Protein AF-A0A6I1R0P6-F1 (afdb_monomer)

Radius of gyration: 32.83 Å; Cα contacts (8 Å, |Δi|>4): 420; chains: 1; bounding box: 87×49×94 Å

Secondary structure (DSSP, 8-state):
-EE--SSTTSPEEEEEE-TT-SSTT-EEEEEE-TTT--EEEEE-GGGS-HHHHHHHHHHHHHTSGGGHHHHHHHHHHHHHHHHHHHHHHHHHHHHHHHHHHHHHHHHHHHHHHHHT---------------HHHHHHHHHHHHHHHHHHHTT--S--SSGGGGGGS-SPP-EEEEEEEEE-SSSHHHHHHHHHHHHHHHTT-EEEEEEGGG--GGGGGGEEEEEEEEE-BTTTBPPGGGHHHHHHHHT------TT-EEEEEEE--TTSTTTTHHHHHHHHHHHHTT-EESS--EEE-SS-HHHHHHHHHHHHHHHHHHHHHTSPPP-

Foldseek 3Di:
DWDDDPDPFAWIKDWDDDPPQPDPLQTWIWTAGPPPRDTPDTGGSVNDDPVVVVVSCVVCQQCLVNVPPVRNVVNVVVVVVVVVVVVVVVVVVVVVVVVVVVVVVVVVVVVVVVVVPPDDDDDDDDDDDDDPVVVVVVVVVVVVVVVVVPPPDDDDDPPPVVPPQPDDQQPQQEAEEEEFDDPCPLVVLSVVLCVLCVVVVGHYGYDYLLPDALCVLVRYQEYEYRFEADDQRAGHPSNRVSLCCQLVNDDQQNQSHEYEYEFEAAPVHPNQSNSRVSNVVSNVVNNYHHQDYYFGAHPPRPVSSVVRSVRVNVSVVVVVVVPPDPDD

Structure (mmCIF, N/CA/C/O backbone):
data_AF-A0A6I1R0P6-F1
#
_entry.id   AF-A0A6I1R0P6-F1
#
loop_
_atom_site.group_PDB
_atom_site.id
_atom_site.type_symbol
_atom_site.label_atom_id
_atom_site.label_alt_id
_atom_site.label_comp_id
_atom_site.label_asym_id
_atom_site.label_entity_id
_atom_site.label_seq_id
_atom_site.pdbx_PDB_ins_code
_atom_site.Cartn_x
_atom_site.Cartn_y
_atom_site.Cartn_z
_atom_site.occupancy
_atom_site.B_iso_or_equiv
_atom_site.auth_seq_id
_atom_site.auth_comp_id
_atom_site.auth_asym_id
_atom_site.auth_atom_id
_atom_site.pdbx_PDB_model_num
ATOM 1 N N . MET A 1 1 ? 36.111 16.307 -41.704 1.00 65.00 1 MET A N 1
ATOM 2 C CA . MET A 1 1 ? 36.221 16.853 -40.325 1.00 65.00 1 MET A CA 1
ATOM 3 C C . MET A 1 1 ? 37.469 16.266 -39.682 1.00 65.00 1 MET A C 1
ATOM 5 O O . MET A 1 1 ? 37.618 15.048 -39.701 1.00 65.00 1 MET A O 1
ATOM 9 N N . MET A 1 2 ? 38.369 17.104 -39.172 1.00 65.50 2 MET A N 1
ATOM 10 C CA . MET A 1 2 ? 39.634 16.692 -38.550 1.00 65.50 2 MET A CA 1
ATOM 11 C C . MET A 1 2 ? 39.495 16.821 -37.032 1.00 65.50 2 MET A C 1
ATOM 13 O O . MET A 1 2 ? 39.113 17.885 -36.551 1.00 65.50 2 MET A O 1
ATOM 17 N N . ARG A 1 3 ? 39.749 15.746 -36.279 1.00 65.69 3 ARG A N 1
ATOM 18 C CA . ARG A 1 3 ? 39.731 15.785 -34.810 1.00 65.69 3 ARG A CA 1
ATOM 19 C C . ARG A 1 3 ? 41.157 15.641 -34.301 1.00 65.69 3 ARG A C 1
ATOM 21 O O . ARG A 1 3 ? 41.776 14.593 -34.490 1.00 65.69 3 ARG A O 1
ATOM 28 N N . LEU A 1 4 ? 41.652 16.699 -33.667 1.00 69.75 4 LEU A N 1
ATOM 29 C CA . LEU A 1 4 ? 42.953 16.691 -33.013 1.00 69.75 4 LEU A CA 1
ATOM 30 C C . LEU A 1 4 ? 42.873 15.869 -31.712 1.00 69.75 4 LEU A C 1
ATOM 32 O O . LEU A 1 4 ? 41.840 15.895 -31.031 1.00 69.75 4 LEU A O 1
ATOM 36 N N . PRO A 1 5 ? 43.908 15.081 -31.396 1.00 66.94 5 PRO A N 1
ATOM 37 C CA . PRO A 1 5 ? 43.954 14.285 -30.179 1.00 66.94 5 PRO A CA 1
ATOM 38 C C . PRO A 1 5 ? 44.120 15.175 -28.931 1.00 66.94 5 PRO A C 1
ATOM 40 O O . PRO A 1 5 ? 44.708 16.248 -29.017 1.00 66.94 5 PRO A O 1
ATOM 43 N N . PRO A 1 6 ? 43.627 14.731 -27.761 1.00 66.25 6 PRO A N 1
ATOM 44 C CA . PRO A 1 6 ? 43.747 15.467 -26.497 1.00 66.25 6 PRO A CA 1
ATOM 45 C C . PRO A 1 6 ? 45.135 15.366 -25.835 1.00 66.25 6 PRO A C 1
ATOM 47 O O . PRO A 1 6 ? 45.369 16.020 -24.826 1.00 66.25 6 PRO A O 1
ATOM 50 N N . ARG A 1 7 ? 46.039 14.535 -26.370 1.00 68.69 7 ARG A N 1
ATOM 51 C CA . ARG A 1 7 ? 47.442 14.406 -25.949 1.00 68.69 7 ARG A CA 1
ATOM 52 C C . ARG A 1 7 ? 48.349 14.716 -27.133 1.00 68.69 7 ARG A C 1
ATOM 54 O O . ARG A 1 7 ? 47.988 14.395 -28.268 1.00 68.69 7 ARG A O 1
ATOM 61 N N . ASP A 1 8 ? 49.506 15.316 -26.869 1.00 63.97 8 ASP A N 1
ATOM 62 C CA . ASP A 1 8 ? 50.397 15.828 -27.916 1.00 63.97 8 ASP A CA 1
ATOM 63 C C . ASP A 1 8 ? 50.995 14.752 -28.834 1.00 63.97 8 ASP A C 1
ATOM 65 O O . ASP A 1 8 ? 51.326 15.049 -29.984 1.00 63.97 8 ASP A O 1
ATOM 69 N N . ASP A 1 9 ? 51.048 13.507 -28.363 1.00 65.88 9 ASP A N 1
ATOM 70 C CA . ASP A 1 9 ? 51.581 12.316 -29.030 1.00 65.88 9 ASP A CA 1
ATOM 71 C C . ASP A 1 9 ? 50.517 11.461 -29.749 1.00 65.88 9 ASP A C 1
ATOM 73 O O . ASP A 1 9 ? 50.834 10.445 -30.369 1.00 65.88 9 ASP A O 1
ATOM 77 N N . GLY A 1 10 ? 49.239 11.843 -29.679 1.00 71.75 10 GLY A N 1
ATOM 78 C CA . GLY A 1 10 ? 48.153 11.041 -30.234 1.00 71.75 10 GLY A CA 1
ATOM 79 C C . GLY A 1 10 ? 48.106 11.037 -31.773 1.00 71.75 10 GLY A C 1
ATOM 80 O O . GLY A 1 10 ? 48.501 12.005 -32.426 1.00 71.75 10 GLY A O 1
ATOM 81 N N . PRO A 1 11 ? 47.547 9.983 -32.395 1.00 77.12 11 PRO A N 1
ATOM 82 C CA . PRO A 1 11 ? 47.336 9.960 -33.836 1.00 77.12 11 PRO A CA 1
ATOM 83 C C . PRO A 1 11 ? 46.191 10.896 -34.246 1.00 77.12 11 PRO A C 1
ATOM 85 O O . PRO A 1 11 ? 45.149 10.978 -33.583 1.00 77.12 11 PRO A O 1
ATOM 88 N N . VAL A 1 12 ? 46.354 11.568 -35.383 1.00 81.06 12 VAL A N 1
ATOM 89 C CA . VAL A 1 12 ? 45.345 12.463 -35.955 1.00 81.06 12 VAL A CA 1
ATOM 90 C C . VAL A 1 12 ? 44.308 11.635 -36.701 1.00 81.06 12 VAL A C 1
ATOM 92 O O . VAL A 1 12 ? 44.645 10.831 -37.568 1.00 81.06 12 VAL A O 1
ATOM 95 N N . ARG A 1 13 ? 43.024 11.840 -36.386 1.00 80.88 13 ARG A N 1
ATOM 96 C CA . ARG A 1 13 ? 41.921 11.171 -37.088 1.00 80.88 13 ARG A CA 1
ATOM 97 C C . ARG A 1 13 ? 41.217 12.152 -38.007 1.00 80.88 13 ARG A C 1
ATOM 99 O O . ARG A 1 13 ? 40.667 13.163 -37.562 1.00 80.88 13 ARG A O 1
ATOM 106 N N . VAL A 1 14 ? 41.185 11.808 -39.284 1.00 82.75 14 VAL A N 1
ATOM 107 C CA . VAL A 1 14 ? 40.481 1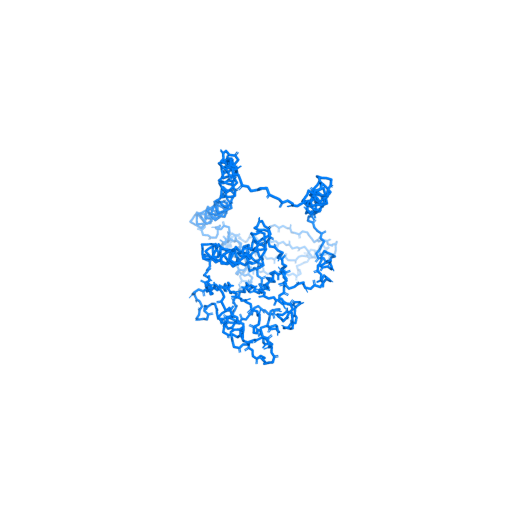2.550 -40.321 1.00 82.75 14 VAL A CA 1
ATOM 108 C C . VAL A 1 14 ? 39.295 11.715 -40.782 1.00 82.75 14 VAL A C 1
ATOM 110 O O . VAL A 1 14 ? 39.440 10.566 -41.195 1.00 82.75 14 VAL A O 1
ATOM 113 N N . LEU A 1 15 ? 38.103 12.298 -40.684 1.00 80.31 15 LEU A N 1
ATOM 114 C CA . LEU A 1 15 ? 36.895 11.742 -41.278 1.00 80.31 15 LEU A CA 1
ATOM 115 C C . LEU A 1 15 ? 36.725 12.354 -42.662 1.00 80.31 15 LEU A C 1
ATOM 117 O O . LEU A 1 15 ? 36.515 13.570 -42.779 1.00 80.31 15 LEU A O 1
ATOM 121 N N . ILE A 1 16 ? 36.817 11.498 -43.673 1.00 82.75 16 ILE A N 1
ATOM 122 C CA . ILE A 1 16 ? 36.731 11.849 -45.086 1.00 82.75 16 ILE A CA 1
ATOM 123 C C . ILE A 1 16 ? 35.386 11.353 -45.609 1.00 82.75 16 ILE A C 1
ATOM 125 O O . ILE A 1 16 ? 34.976 10.226 -45.335 1.00 82.75 16 ILE A O 1
ATOM 129 N N . GLN A 1 17 ? 34.685 12.215 -46.335 1.00 78.75 17 GLN A N 1
ATOM 130 C CA . GLN A 1 17 ? 33.503 11.831 -47.091 1.00 78.75 17 GLN A CA 1
ATOM 131 C C . GLN A 1 17 ? 33.934 11.680 -48.544 1.00 78.75 17 GLN A C 1
ATOM 133 O O . GLN A 1 17 ? 34.402 12.639 -49.153 1.00 78.75 17 GLN A O 1
ATOM 138 N N . GLU A 1 18 ? 33.855 10.459 -49.056 1.00 79.00 18 GLU A N 1
ATOM 139 C CA . GLU A 1 18 ? 34.277 10.163 -50.422 1.00 79.00 18 GLU A CA 1
ATOM 140 C C . GLU A 1 18 ? 33.255 10.719 -51.430 1.00 79.00 18 GLU A C 1
ATOM 142 O O . GLU A 1 18 ? 32.057 10.723 -51.134 1.00 79.00 18 GLU A O 1
ATOM 147 N N . PRO A 1 19 ? 33.684 11.156 -52.629 1.00 74.25 19 PRO A N 1
ATOM 148 C CA . PRO A 1 19 ? 32.775 11.684 -53.651 1.00 74.25 19 PRO A CA 1
ATOM 149 C C . PRO A 1 19 ? 31.679 10.697 -54.083 1.00 74.25 19 PRO A C 1
ATOM 151 O O . PRO A 1 19 ? 30.602 11.123 -54.480 1.00 74.25 19 PRO A O 1
ATOM 154 N N . GLN A 1 20 ? 31.940 9.388 -53.980 1.00 76.69 20 GLN A N 1
ATOM 155 C CA . GLN A 1 20 ? 30.984 8.316 -54.292 1.00 76.69 20 GLN A CA 1
ATOM 156 C C . GLN A 1 20 ? 30.341 7.694 -53.040 1.00 76.69 20 GLN A C 1
ATOM 158 O O . GLN A 1 20 ? 29.852 6.565 -53.077 1.00 76.69 20 GLN A O 1
ATOM 163 N N . ALA A 1 21 ? 30.361 8.392 -51.901 1.00 73.94 21 ALA A N 1
ATOM 164 C CA . ALA A 1 21 ? 29.759 7.881 -50.678 1.00 73.94 21 ALA A CA 1
ATOM 165 C C . ALA A 1 21 ? 28.238 7.663 -50.865 1.00 73.94 21 ALA A C 1
ATOM 167 O O . ALA A 1 21 ? 27.540 8.587 -51.283 1.00 73.94 21 ALA A O 1
ATOM 168 N N . PRO A 1 22 ? 27.693 6.483 -50.507 1.00 69.88 22 PRO A N 1
ATOM 169 C CA . PRO A 1 22 ? 26.292 6.139 -50.770 1.00 69.88 22 PRO A CA 1
ATOM 170 C C . PRO A 1 22 ? 25.286 7.002 -49.991 1.00 69.88 22 PRO A C 1
ATOM 172 O O . PRO A 1 22 ? 24.119 7.072 -50.361 1.00 69.88 22 PRO A O 1
ATOM 175 N N . HIS A 1 23 ? 25.711 7.644 -48.898 1.00 77.25 23 HIS A N 1
ATOM 176 C CA . HIS A 1 23 ? 24.890 8.578 -48.128 1.00 77.25 23 HIS A CA 1
ATOM 177 C C . HIS A 1 23 ? 25.761 9.556 -47.326 1.00 77.25 23 HIS A C 1
ATOM 179 O O . HIS A 1 23 ? 26.934 9.301 -47.058 1.00 77.25 23 HIS A O 1
ATOM 185 N N . ILE A 1 24 ? 25.162 10.654 -46.853 1.00 73.50 24 ILE A N 1
ATOM 186 C CA . ILE A 1 24 ? 25.838 11.748 -46.120 1.00 73.50 24 ILE A CA 1
ATOM 187 C C . ILE A 1 24 ? 26.522 11.325 -44.804 1.00 73.50 24 ILE A C 1
ATOM 189 O O . ILE A 1 24 ? 27.355 12.049 -44.254 1.00 73.50 24 ILE A O 1
ATOM 193 N N . PHE A 1 25 ? 26.177 10.144 -44.289 1.00 74.50 25 PHE A N 1
ATOM 194 C CA . PHE A 1 25 ? 26.759 9.577 -43.069 1.00 74.50 25 PHE A CA 1
ATOM 195 C C . PHE A 1 25 ? 27.879 8.559 -43.345 1.00 74.50 25 PHE A C 1
ATOM 197 O O . PHE A 1 25 ? 28.576 8.160 -42.411 1.00 74.50 25 PHE A O 1
ATOM 204 N N . ALA A 1 26 ? 28.086 8.150 -44.600 1.00 77.19 26 ALA A N 1
ATOM 205 C CA . ALA A 1 26 ? 29.134 7.214 -44.992 1.00 77.19 26 ALA A CA 1
ATOM 206 C C . ALA A 1 26 ? 30.491 7.930 -45.032 1.00 77.19 26 ALA A C 1
ATOM 208 O O . ALA A 1 26 ? 30.919 8.458 -46.056 1.00 77.19 26 ALA A O 1
ATOM 209 N N . ARG A 1 27 ? 31.152 7.988 -43.872 1.00 81.75 27 ARG A N 1
ATOM 210 C CA . ARG A 1 27 ? 32.467 8.615 -43.705 1.00 81.75 27 ARG A CA 1
ATOM 211 C C . ARG A 1 27 ? 33.537 7.553 -43.482 1.00 81.75 27 ARG A C 1
ATOM 213 O O . ARG A 1 27 ? 33.402 6.719 -42.584 1.00 81.75 27 ARG A O 1
ATOM 220 N N . SER A 1 28 ? 34.602 7.632 -44.267 1.00 84.31 28 SER A N 1
ATOM 221 C CA . SER A 1 28 ? 35.812 6.824 -44.129 1.00 84.31 28 SER A CA 1
ATOM 222 C C . SER A 1 28 ? 36.742 7.458 -43.096 1.00 84.31 28 SER A C 1
ATOM 224 O O . SER A 1 28 ? 36.759 8.681 -42.916 1.00 84.31 28 SER A O 1
ATOM 226 N N . GLN A 1 29 ? 37.493 6.628 -42.373 1.00 83.81 29 GLN A N 1
ATOM 227 C CA . GLN A 1 29 ? 38.405 7.093 -41.332 1.00 83.81 29 GLN A CA 1
ATOM 228 C C . GLN A 1 29 ? 39.853 6.883 -41.765 1.00 83.81 29 GLN A C 1
ATOM 230 O O . GLN A 1 29 ? 40.293 5.756 -41.985 1.00 83.81 29 GLN A O 1
ATOM 235 N N . LEU A 1 30 ? 40.599 7.983 -41.802 1.00 84.56 30 LEU A N 1
ATOM 236 C CA . LEU A 1 30 ? 42.040 7.999 -41.994 1.00 84.56 30 LEU A CA 1
ATOM 237 C C . LEU A 1 30 ? 42.712 8.365 -40.670 1.00 84.56 30 LEU A C 1
ATOM 239 O O . LEU A 1 30 ? 42.351 9.356 -40.033 1.00 84.56 30 LEU A O 1
ATOM 243 N N . VAL A 1 31 ? 43.665 7.549 -40.235 1.00 83.38 31 VAL A N 1
ATOM 244 C CA . VAL A 1 31 ? 44.456 7.775 -39.025 1.00 83.38 31 VAL A CA 1
ATOM 245 C C . VAL A 1 31 ? 45.900 8.006 -39.440 1.00 83.38 31 VAL A C 1
ATOM 247 O O . VAL A 1 31 ? 46.517 7.124 -40.033 1.00 83.38 31 VAL A O 1
ATOM 250 N N . LEU A 1 32 ? 46.413 9.190 -39.125 1.00 85.19 32 LEU A N 1
ATOM 251 C CA . LEU A 1 32 ? 47.743 9.652 -39.505 1.00 85.19 32 LEU A CA 1
ATOM 252 C C . LEU A 1 32 ? 48.611 9.863 -38.266 1.00 85.19 32 LEU A C 1
ATOM 254 O O . LEU A 1 32 ? 48.125 10.313 -37.223 1.00 85.19 32 LEU A O 1
ATOM 258 N N . SER A 1 33 ? 49.902 9.582 -38.398 1.00 78.50 33 SER A N 1
ATOM 259 C CA . SER A 1 33 ? 50.911 10.032 -37.441 1.00 78.50 33 SER A CA 1
ATOM 260 C C . SER A 1 33 ? 51.079 11.546 -37.550 1.00 78.50 33 SER A C 1
ATOM 262 O O . SER A 1 33 ? 51.207 12.082 -38.650 1.00 78.50 33 SER A O 1
ATOM 264 N N . ARG A 1 34 ? 51.083 12.254 -36.415 1.00 73.00 34 ARG A N 1
ATOM 265 C CA . ARG A 1 34 ? 51.223 13.721 -36.385 1.00 73.00 34 ARG A CA 1
ATOM 266 C C . ARG A 1 34 ? 52.611 14.184 -36.840 1.00 73.00 34 ARG A C 1
ATOM 268 O O . ARG A 1 34 ? 52.714 15.248 -37.438 1.00 73.00 34 ARG A O 1
ATOM 275 N N . PHE A 1 35 ? 53.652 13.402 -36.551 1.00 76.75 35 PHE A N 1
ATOM 276 C CA . PHE A 1 35 ? 55.047 13.802 -36.766 1.00 76.75 35 PHE A CA 1
ATOM 277 C C . PHE A 1 35 ? 55.603 13.354 -38.117 1.00 76.75 35 PHE A C 1
ATOM 279 O O . PHE A 1 35 ? 56.344 14.100 -38.745 1.00 76.75 35 PHE A O 1
ATOM 286 N N . THR A 1 36 ? 55.234 12.156 -38.575 1.00 77.88 36 THR A N 1
ATOM 287 C CA . THR A 1 36 ? 55.770 11.569 -39.817 1.00 77.88 36 THR A CA 1
ATOM 288 C C . THR A 1 36 ? 54.811 11.676 -41.000 1.00 77.88 36 THR A C 1
ATOM 290 O O . THR A 1 36 ? 55.193 11.356 -42.118 1.00 77.88 36 THR A O 1
ATOM 293 N N . ALA A 1 37 ? 53.563 12.106 -40.769 1.00 76.69 37 ALA A N 1
ATOM 294 C CA . ALA A 1 37 ? 52.473 12.091 -41.752 1.00 76.69 37 ALA A CA 1
ATOM 295 C C . ALA A 1 37 ? 52.172 10.702 -42.356 1.00 76.69 37 ALA A C 1
ATOM 297 O O . ALA A 1 37 ? 51.410 10.588 -43.316 1.00 76.69 37 ALA A O 1
ATOM 298 N N . GLU A 1 38 ? 52.715 9.634 -41.772 1.00 83.44 38 GLU A N 1
ATOM 299 C CA . GLU A 1 38 ? 52.474 8.271 -42.226 1.00 83.44 38 GLU A CA 1
ATOM 300 C C . GLU A 1 38 ? 51.054 7.809 -41.898 1.00 83.44 38 GLU A C 1
ATOM 302 O O . GLU A 1 38 ? 50.461 8.166 -40.870 1.00 83.44 38 GLU A O 1
ATOM 307 N N . ILE A 1 39 ? 50.515 6.970 -42.781 1.00 83.25 39 ILE A N 1
ATOM 308 C CA . ILE A 1 39 ? 49.189 6.381 -42.634 1.00 83.25 39 ILE A CA 1
ATOM 309 C C . ILE A 1 39 ? 49.282 5.212 -41.657 1.00 83.25 39 ILE A C 1
ATOM 311 O O . ILE A 1 39 ? 49.736 4.128 -42.003 1.00 83.25 39 ILE A O 1
ATOM 315 N N . ILE A 1 40 ? 48.803 5.428 -40.433 1.00 82.25 40 ILE A N 1
ATOM 316 C CA . ILE A 1 40 ? 48.743 4.395 -39.391 1.00 82.25 40 ILE A CA 1
ATOM 317 C C . ILE A 1 40 ? 47.589 3.430 -39.674 1.00 82.25 40 ILE A C 1
ATOM 319 O O . ILE A 1 40 ? 47.698 2.226 -39.449 1.00 82.25 40 ILE A O 1
ATOM 323 N N . LYS A 1 41 ? 46.440 3.953 -40.122 1.00 81.81 41 LYS A N 1
ATOM 324 C CA . LYS A 1 41 ? 45.248 3.136 -40.375 1.00 81.81 41 LYS A CA 1
ATOM 325 C C . LYS A 1 41 ? 44.331 3.779 -41.407 1.00 81.81 41 LYS A C 1
ATOM 327 O O . LYS A 1 41 ? 43.938 4.935 -41.248 1.00 81.81 41 LYS A O 1
ATOM 332 N N . TRP A 1 42 ? 43.928 3.003 -42.407 1.00 83.19 42 TRP A N 1
ATOM 333 C CA . TRP A 1 42 ? 42.889 3.368 -43.365 1.00 83.19 42 TRP A CA 1
ATOM 334 C C . TRP A 1 42 ? 41.701 2.417 -43.219 1.00 83.19 42 TRP A C 1
ATOM 336 O O . TRP A 1 42 ? 41.842 1.208 -43.379 1.00 83.19 42 TRP A O 1
ATOM 346 N N . GLU A 1 43 ? 40.533 2.962 -42.887 1.00 81.56 43 GLU A N 1
ATOM 347 C CA . GLU A 1 43 ? 39.287 2.203 -42.777 1.00 81.56 43 GLU A CA 1
ATOM 348 C C . GLU A 1 43 ? 38.229 2.834 -43.690 1.00 81.56 43 GLU A C 1
ATOM 350 O O . GLU A 1 43 ? 37.548 3.787 -43.281 1.00 81.56 43 GLU A O 1
ATOM 355 N N . PRO A 1 44 ? 38.079 2.324 -44.926 1.00 82.88 44 PRO A N 1
ATOM 356 C CA . PRO A 1 44 ? 37.033 2.786 -45.819 1.00 82.88 44 PRO A CA 1
ATOM 357 C C . PRO A 1 44 ? 35.667 2.365 -45.276 1.00 82.88 44 PRO A C 1
ATOM 359 O O . PRO A 1 44 ? 35.511 1.283 -44.702 1.00 82.88 44 PRO A O 1
ATOM 362 N N . TYR A 1 45 ? 34.649 3.202 -45.485 1.00 78.69 45 TYR A N 1
ATOM 363 C CA . TYR A 1 45 ? 33.291 2.925 -45.009 1.00 78.69 45 TYR A CA 1
ATOM 364 C C . TYR A 1 45 ? 32.762 1.560 -45.486 1.00 78.69 45 TYR A C 1
ATOM 366 O O . TYR A 1 45 ? 32.100 0.846 -44.729 1.00 78.69 45 TYR A O 1
ATOM 374 N N . ALA A 1 46 ? 33.101 1.156 -46.714 1.00 78.81 46 ALA A N 1
ATOM 375 C CA . ALA A 1 46 ? 32.729 -0.143 -47.271 1.00 78.81 46 ALA A CA 1
ATOM 376 C C . ALA A 1 46 ? 33.219 -1.318 -46.403 1.00 78.81 46 ALA A C 1
ATOM 378 O O . ALA A 1 46 ? 32.445 -2.243 -46.145 1.00 78.81 46 ALA A O 1
ATOM 379 N N . ALA A 1 47 ? 34.440 -1.222 -45.864 1.00 80.50 47 ALA A N 1
ATOM 380 C CA . ALA A 1 47 ? 35.066 -2.228 -45.006 1.00 80.50 47 ALA A CA 1
ATOM 381 C C . ALA A 1 47 ? 34.671 -2.113 -43.519 1.00 80.50 47 ALA A C 1
ATOM 383 O O . ALA A 1 47 ? 35.105 -2.919 -42.697 1.00 80.50 47 ALA A O 1
ATOM 384 N N . ALA A 1 48 ? 33.849 -1.126 -43.139 1.00 77.38 48 ALA A N 1
ATOM 385 C CA . ALA A 1 48 ? 33.391 -0.986 -41.762 1.00 77.38 48 ALA A CA 1
ATOM 386 C C . ALA A 1 48 ? 32.449 -2.134 -41.354 1.00 77.38 48 ALA A C 1
ATOM 388 O O . ALA A 1 48 ? 31.597 -2.575 -42.133 1.00 77.38 48 ALA A O 1
ATOM 389 N N . SER A 1 49 ? 32.558 -2.570 -40.095 1.00 81.31 49 SER A N 1
ATOM 390 C CA . SER A 1 49 ? 31.700 -3.617 -39.532 1.00 81.31 49 SER A CA 1
ATOM 391 C C . SER A 1 49 ? 30.224 -3.206 -39.490 1.00 81.31 49 SER A C 1
ATOM 393 O O . SER A 1 49 ? 29.886 -2.026 -39.350 1.00 81.31 49 SER A O 1
ATOM 395 N N . LEU A 1 50 ? 29.331 -4.197 -39.556 1.00 79.25 50 LEU A N 1
ATOM 396 C CA . LEU A 1 50 ? 27.879 -3.989 -39.570 1.00 79.25 50 LEU A CA 1
ATOM 397 C C . LEU A 1 50 ? 27.389 -3.205 -38.337 1.00 79.25 50 LEU A C 1
ATOM 399 O O . LEU A 1 50 ? 26.629 -2.249 -38.473 1.00 79.25 50 LEU A O 1
ATOM 403 N N . GLY A 1 51 ? 27.921 -3.505 -37.147 1.00 80.56 51 GLY A N 1
ATOM 404 C CA . GLY A 1 51 ? 27.604 -2.761 -35.921 1.00 80.56 51 GLY A CA 1
ATOM 405 C C . GLY A 1 51 ? 28.080 -1.300 -35.932 1.00 80.56 51 GLY A C 1
ATOM 406 O O . GLY A 1 51 ? 27.437 -0.422 -35.355 1.00 80.56 51 GLY A O 1
ATOM 407 N N . ARG A 1 52 ? 29.189 -0.986 -36.614 1.00 76.88 52 ARG A N 1
ATOM 408 C CA . ARG A 1 52 ? 29.639 0.405 -36.792 1.00 76.88 52 ARG A CA 1
ATOM 409 C C . ARG A 1 52 ? 28.758 1.150 -37.791 1.00 76.88 52 ARG A C 1
ATOM 411 O O . ARG A 1 52 ? 28.414 2.298 -37.523 1.00 76.88 52 ARG A O 1
ATOM 418 N N . LYS A 1 53 ? 28.358 0.496 -38.886 1.00 80.00 53 LYS A N 1
ATOM 419 C CA . LYS A 1 53 ? 27.404 1.048 -39.857 1.00 80.00 53 LYS A CA 1
ATOM 420 C C . LYS A 1 53 ? 26.067 1.359 -39.179 1.00 80.00 53 LYS A C 1
ATOM 422 O O . LYS A 1 53 ? 25.618 2.494 -39.271 1.00 80.00 53 LYS A O 1
ATOM 427 N N . LEU A 1 54 ? 25.505 0.433 -38.397 1.00 81.31 54 LEU A N 1
ATOM 428 C CA . LEU A 1 54 ? 24.268 0.665 -37.637 1.00 81.31 54 LEU A CA 1
ATOM 429 C C . LEU A 1 54 ? 24.368 1.875 -36.700 1.00 81.31 54 LEU A C 1
ATOM 431 O O . LEU A 1 54 ? 23.517 2.756 -36.752 1.00 81.31 54 LEU A O 1
ATOM 435 N N . ARG A 1 55 ? 25.439 1.988 -35.903 1.00 81.25 55 ARG A N 1
ATOM 436 C CA . ARG A 1 55 ? 25.631 3.139 -34.996 1.00 81.25 55 ARG A CA 1
ATOM 437 C C . ARG A 1 55 ? 25.699 4.488 -35.715 1.00 81.25 55 ARG A C 1
ATOM 439 O O . ARG A 1 55 ? 25.238 5.485 -35.171 1.00 81.25 55 ARG A O 1
ATOM 446 N N . ILE A 1 56 ? 26.250 4.528 -36.928 1.00 79.31 56 ILE A N 1
ATOM 447 C CA . ILE A 1 56 ? 26.268 5.742 -37.760 1.00 79.31 56 ILE A CA 1
ATOM 448 C C . ILE A 1 56 ? 24.837 6.151 -38.152 1.00 79.31 56 ILE A C 1
ATOM 450 O O . ILE A 1 56 ? 24.522 7.342 -38.162 1.00 79.31 56 ILE A O 1
ATOM 454 N N . TRP A 1 57 ? 23.966 5.174 -38.414 1.00 80.69 57 TRP A N 1
ATOM 455 C CA . TRP A 1 57 ? 22.560 5.397 -38.756 1.00 80.69 57 TRP A CA 1
ATOM 456 C C . TRP A 1 57 ? 21.675 5.749 -37.553 1.00 80.69 57 TRP A C 1
ATOM 458 O O . TRP A 1 57 ? 20.724 6.504 -37.729 1.00 80.69 57 TRP A O 1
ATOM 468 N N . VAL A 1 58 ? 22.006 5.299 -36.335 1.00 82.56 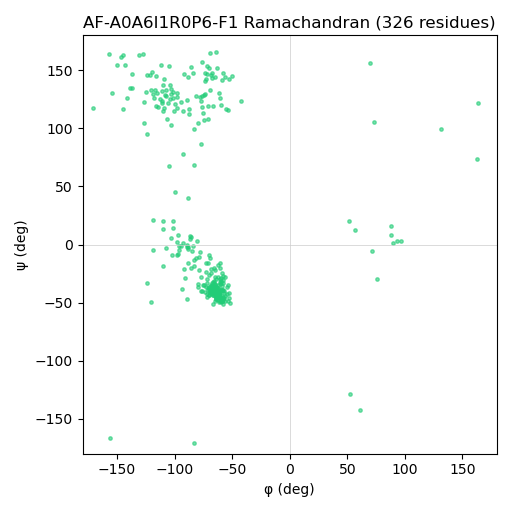58 VAL A N 1
ATOM 469 C CA . VAL A 1 58 ? 21.232 5.599 -35.108 1.00 82.56 58 VAL A CA 1
ATOM 470 C C . VAL A 1 58 ? 21.001 7.099 -34.930 1.00 82.56 58 VAL A C 1
ATOM 472 O O . VAL A 1 58 ? 19.873 7.518 -34.687 1.00 82.56 58 VAL A O 1
ATOM 475 N N . ARG A 1 59 ? 22.044 7.926 -35.105 1.00 79.25 59 ARG A N 1
ATOM 476 C CA . AR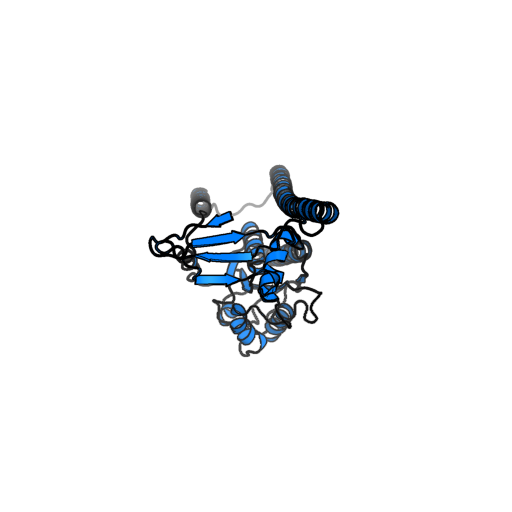G A 1 59 ? 21.902 9.385 -34.974 1.00 79.25 59 ARG A CA 1
ATOM 477 C C . ARG A 1 59 ? 20.936 9.942 -36.018 1.00 79.25 59 ARG A C 1
ATOM 479 O O . ARG A 1 59 ? 20.060 10.717 -35.663 1.00 79.25 59 ARG A O 1
ATOM 486 N N . GLY A 1 60 ? 21.096 9.541 -37.280 1.00 77.88 60 GLY A N 1
ATOM 487 C CA . GLY A 1 60 ? 20.252 10.020 -38.376 1.00 77.88 60 GLY A CA 1
ATOM 488 C C . GLY A 1 60 ? 18.793 9.581 -38.241 1.00 77.88 60 GLY A C 1
ATOM 489 O O . GLY A 1 60 ? 17.900 10.328 -38.621 1.00 77.88 60 GLY A O 1
ATOM 490 N N . LEU A 1 61 ? 18.538 8.397 -37.681 1.00 79.81 61 LEU A N 1
ATOM 491 C CA . LEU A 1 61 ? 17.183 7.928 -37.385 1.00 79.81 61 LEU A CA 1
ATOM 492 C C . LEU A 1 61 ? 16.568 8.689 -36.206 1.00 79.81 61 LEU A C 1
ATOM 494 O O . LEU A 1 61 ? 15.422 9.113 -36.297 1.00 79.81 61 LEU A O 1
ATOM 498 N N . HIS A 1 62 ? 17.336 8.936 -35.142 1.00 79.12 62 HIS A N 1
ATOM 499 C CA . HIS A 1 62 ? 16.871 9.692 -33.977 1.00 79.12 62 HIS A CA 1
ATOM 500 C C . HIS A 1 62 ? 16.536 11.155 -34.313 1.00 79.12 62 HIS A C 1
ATOM 502 O O . HIS A 1 62 ? 15.593 11.718 -33.768 1.00 79.12 62 HIS A O 1
ATOM 508 N N . THR A 1 63 ? 17.300 11.794 -35.201 1.00 74.31 63 THR A N 1
ATOM 509 C CA . THR A 1 63 ? 17.037 13.176 -35.641 1.00 74.31 63 THR A CA 1
ATOM 510 C C . THR A 1 63 ? 16.084 13.260 -36.837 1.00 74.3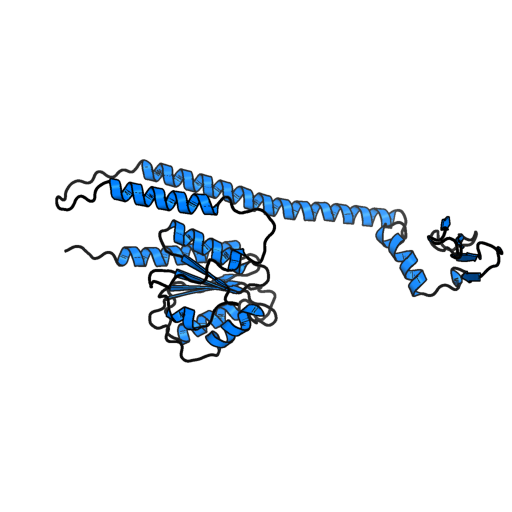1 63 THR A C 1
ATOM 512 O O . THR A 1 63 ? 15.790 14.357 -37.305 1.00 74.31 63 THR A O 1
ATOM 515 N N . GLY A 1 64 ? 15.629 12.124 -37.374 1.00 78.31 64 GLY A N 1
ATOM 516 C CA . GLY A 1 64 ? 14.794 12.057 -38.577 1.00 78.31 64 GLY A CA 1
ATOM 517 C C . GLY A 1 64 ? 15.519 12.384 -39.893 1.00 78.31 64 GLY A C 1
ATOM 518 O O . GLY A 1 64 ? 14.939 12.195 -40.959 1.00 78.31 64 GLY A O 1
ATOM 519 N N . GLU A 1 65 ? 16.788 12.812 -39.858 1.00 80.19 65 GLU A N 1
ATOM 520 C CA . GLU A 1 65 ? 17.599 13.155 -41.042 1.00 80.19 65 GLU A CA 1
ATOM 521 C C . GLU A 1 65 ? 17.782 11.973 -42.008 1.00 80.19 65 GLU A C 1
ATOM 523 O O . GLU A 1 65 ? 17.921 12.171 -43.213 1.00 80.19 65 GLU A O 1
ATOM 528 N N . ALA A 1 66 ? 17.781 10.739 -41.495 1.00 77.69 66 ALA A N 1
ATOM 529 C CA . ALA A 1 66 ? 18.000 9.525 -42.284 1.00 77.69 66 ALA A CA 1
ATOM 530 C C . ALA A 1 66 ? 16.900 9.249 -43.321 1.00 77.69 66 ALA A C 1
ATOM 532 O O . ALA A 1 66 ? 17.183 8.634 -44.345 1.00 77.69 66 ALA A O 1
ATOM 533 N N . LEU A 1 67 ? 15.670 9.702 -43.065 1.00 78.12 67 LEU A N 1
ATOM 534 C CA . LEU A 1 67 ? 14.511 9.512 -43.948 1.00 78.12 67 LEU A CA 1
ATOM 535 C C . LEU A 1 67 ? 14.077 10.833 -44.610 1.00 78.12 67 LEU A C 1
ATOM 537 O O . LEU A 1 67 ? 12.978 10.931 -45.158 1.00 78.12 67 LEU A O 1
ATOM 541 N N . GLY A 1 68 ? 14.927 11.865 -44.540 1.00 81.44 68 GLY A N 1
ATOM 542 C CA . GLY A 1 68 ? 14.658 13.187 -45.098 1.00 81.44 68 GLY A CA 1
ATOM 543 C C . GLY A 1 68 ? 13.432 13.857 -44.476 1.00 81.44 68 GLY A C 1
ATOM 544 O O . GLY A 1 68 ? 13.166 13.729 -43.280 1.00 81.44 68 GLY A O 1
ATOM 545 N N . PHE A 1 69 ? 12.665 14.571 -45.301 1.00 84.25 69 PHE A N 1
ATOM 546 C CA . PHE A 1 69 ? 11.515 15.360 -44.852 1.00 84.25 69 PHE A CA 1
ATOM 547 C C . PHE A 1 69 ? 10.455 14.520 -44.117 1.00 84.25 69 PHE A C 1
ATOM 549 O O . PHE A 1 69 ? 9.921 14.949 -43.093 1.00 84.25 69 PHE A O 1
ATOM 556 N N . ALA A 1 70 ? 10.196 13.291 -44.577 1.00 83.88 70 ALA A N 1
ATOM 557 C CA . ALA A 1 70 ? 9.234 12.399 -43.932 1.00 83.88 70 ALA A CA 1
ATOM 558 C C . ALA A 1 70 ? 9.681 12.008 -42.510 1.00 83.88 70 ALA A C 1
ATOM 560 O O . ALA A 1 70 ? 8.891 12.084 -41.571 1.00 83.88 70 ALA A O 1
ATOM 561 N N . GLY A 1 71 ? 10.963 11.667 -42.328 1.00 82.56 71 GLY A N 1
ATOM 562 C CA . GLY A 1 71 ? 11.524 11.340 -41.012 1.00 82.56 71 GLY A CA 1
ATOM 563 C C . GLY A 1 71 ? 11.527 12.519 -40.048 1.00 82.56 71 GLY A C 1
ATOM 564 O O . GLY A 1 71 ? 11.150 12.371 -38.888 1.00 82.56 71 GLY A O 1
ATOM 565 N N . GLN A 1 72 ? 11.903 13.702 -40.535 1.00 84.44 72 GLN A N 1
ATOM 566 C CA . GLN A 1 72 ? 11.880 14.933 -39.741 1.00 84.44 72 GLN A CA 1
ATOM 567 C C . GLN A 1 72 ? 10.459 15.298 -39.291 1.00 84.44 72 GLN A C 1
ATOM 569 O O . GLN A 1 72 ? 10.268 15.714 -38.149 1.00 84.44 72 GLN A O 1
ATOM 574 N N . THR A 1 73 ? 9.454 15.073 -40.141 1.00 88.00 73 THR A N 1
ATOM 575 C CA . THR A 1 73 ? 8.045 15.310 -39.788 1.00 88.00 73 THR A CA 1
ATOM 576 C C . THR A 1 73 ? 7.580 14.367 -38.674 1.00 88.00 73 THR A C 1
ATOM 578 O O . THR A 1 73 ? 6.974 14.815 -37.703 1.00 88.00 73 THR A O 1
ATOM 581 N N . VAL A 1 74 ? 7.916 13.074 -38.757 1.00 85.75 74 VAL A N 1
ATOM 582 C CA . VAL A 1 74 ? 7.580 12.084 -37.715 1.00 85.75 74 VAL A CA 1
ATOM 583 C C . VAL A 1 74 ? 8.272 12.410 -36.387 1.00 85.75 74 VAL A C 1
ATOM 585 O O . VAL A 1 74 ? 7.626 12.387 -35.341 1.00 85.75 74 VAL A O 1
ATOM 588 N N . ALA A 1 75 ? 9.557 12.773 -36.414 1.00 82.88 75 ALA A N 1
ATOM 589 C CA . ALA A 1 75 ? 10.298 13.177 -35.217 1.00 82.88 75 ALA A CA 1
ATOM 590 C C . ALA A 1 75 ? 9.718 14.453 -34.572 1.00 82.88 75 ALA A C 1
ATOM 592 O O . ALA A 1 75 ? 9.629 14.555 -33.343 1.00 82.88 75 ALA A O 1
ATOM 593 N N . GLY A 1 76 ? 9.270 15.407 -35.396 1.00 84.75 76 GLY A N 1
ATOM 594 C CA . GLY A 1 76 ? 8.569 16.609 -34.945 1.00 84.75 76 GLY A CA 1
ATOM 595 C C . GLY A 1 76 ? 7.227 16.294 -34.278 1.00 84.75 76 GLY A C 1
ATOM 596 O O . GLY A 1 76 ? 6.960 16.774 -33.178 1.00 84.75 76 GLY A O 1
ATOM 597 N N . LEU A 1 77 ? 6.414 15.425 -34.886 1.00 88.12 77 LEU A N 1
ATOM 598 C CA . LEU A 1 77 ? 5.147 14.969 -34.300 1.00 88.12 77 LEU A CA 1
ATOM 599 C C . LEU A 1 77 ? 5.355 14.211 -32.980 1.00 88.12 77 LEU A C 1
ATOM 601 O O . LEU A 1 77 ? 4.621 14.441 -32.021 1.00 88.12 77 LEU A O 1
ATOM 605 N N . ALA A 1 78 ? 6.381 13.362 -32.892 1.00 83.94 78 ALA A N 1
ATOM 606 C CA . ALA A 1 78 ? 6.720 12.658 -31.655 1.00 83.94 78 ALA A CA 1
ATOM 607 C C . ALA A 1 78 ? 7.092 13.632 -30.520 1.00 83.94 78 ALA A C 1
ATOM 609 O O . ALA A 1 78 ? 6.686 13.441 -29.374 1.00 83.94 78 ALA A O 1
ATOM 610 N N . SER A 1 79 ? 7.799 14.719 -30.848 1.00 86.50 79 SER A N 1
ATOM 611 C CA . SER A 1 79 ? 8.158 15.772 -29.889 1.00 86.50 79 SER A CA 1
ATOM 612 C C . SER A 1 79 ? 6.927 16.543 -29.386 1.00 86.50 79 SER A C 1
ATOM 614 O O . SER A 1 79 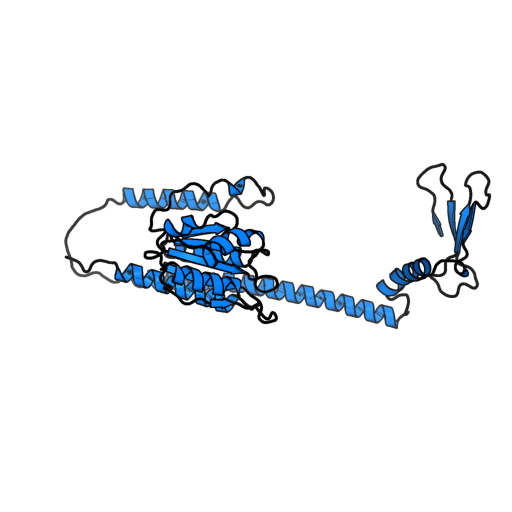? 6.843 16.851 -28.197 1.00 86.50 79 SER A O 1
ATOM 616 N N . LEU A 1 80 ? 5.924 16.778 -30.245 1.00 87.94 80 LEU A N 1
ATOM 617 C CA . LEU A 1 80 ? 4.626 17.341 -29.837 1.00 87.94 80 LEU A CA 1
ATOM 618 C C . LEU A 1 80 ? 3.847 16.399 -28.903 1.00 87.94 80 LEU A C 1
ATOM 620 O O . LEU A 1 80 ? 3.198 16.864 -27.966 1.00 87.94 80 LEU A O 1
ATOM 624 N N . GLY A 1 81 ? 3.960 15.081 -29.092 1.00 86.19 81 GLY A N 1
ATOM 625 C CA . GLY A 1 81 ? 3.420 14.087 -28.156 1.00 86.19 81 GLY A CA 1
ATOM 626 C C . GLY A 1 81 ? 4.005 14.217 -26.742 1.00 86.19 81 GLY A C 1
ATOM 627 O O . GLY A 1 81 ? 3.281 14.088 -25.755 1.00 86.19 81 GLY A O 1
ATOM 628 N N . GLY A 1 82 ? 5.288 14.576 -26.627 1.00 85.75 82 GLY A N 1
ATOM 629 C CA . GLY A 1 82 ? 5.926 14.878 -25.342 1.00 85.75 82 GLY A CA 1
ATOM 630 C C . GLY A 1 82 ? 5.266 16.048 -24.604 1.00 85.75 82 GLY A C 1
ATOM 631 O O . GLY A 1 82 ? 5.032 15.965 -23.398 1.00 85.75 82 GLY A O 1
ATOM 632 N N . CYS A 1 83 ? 4.878 17.109 -25.319 1.00 88.38 83 CYS A N 1
ATOM 633 C CA . CYS A 1 83 ? 4.131 18.227 -24.733 1.00 88.38 83 CYS A CA 1
ATOM 634 C C . CYS A 1 83 ? 2.768 17.786 -24.184 1.00 88.38 83 CYS A C 1
ATOM 636 O O . CYS A 1 83 ? 2.338 18.286 -23.145 1.00 88.38 83 CYS A O 1
ATOM 638 N N . PHE A 1 84 ? 2.108 16.826 -24.841 1.00 86.00 84 PHE A N 1
ATOM 639 C CA . PHE A 1 84 ? 0.848 16.267 -24.356 1.00 86.00 84 PHE A CA 1
ATOM 640 C C . PHE A 1 84 ? 1.040 15.482 -23.052 1.00 86.00 84 PHE A C 1
ATOM 642 O O . PHE A 1 84 ? 0.261 15.654 -22.119 1.00 86.00 84 PHE A O 1
ATOM 649 N N . LEU A 1 85 ? 2.114 14.697 -22.932 1.00 86.69 85 LEU A N 1
ATOM 650 C CA . LEU A 1 85 ? 2.439 13.986 -21.690 1.00 86.69 85 LEU A CA 1
ATOM 651 C C . LEU A 1 85 ? 2.727 14.953 -20.534 1.00 86.69 85 LEU A C 1
ATOM 653 O O . LEU A 1 85 ? 2.164 14.801 -19.448 1.00 86.69 85 LEU A O 1
ATOM 657 N N . VAL A 1 86 ? 3.520 16.001 -20.778 1.00 92.50 86 VAL A N 1
ATOM 658 C CA . VAL A 1 86 ? 3.769 17.059 -19.784 1.00 92.50 86 VAL A CA 1
ATOM 659 C C . VAL A 1 86 ? 2.464 17.744 -19.382 1.00 92.50 86 VAL A C 1
ATOM 661 O O . VAL A 1 86 ? 2.218 17.944 -18.194 1.00 92.50 86 VAL A O 1
ATOM 664 N N . TRP A 1 87 ? 1.596 18.048 -20.350 1.00 91.00 87 TRP A N 1
ATOM 665 C CA . TRP A 1 87 ? 0.282 18.620 -20.081 1.00 91.00 87 TRP A CA 1
ATOM 666 C C . TRP A 1 87 ? -0.588 17.690 -19.235 1.00 91.00 87 TRP A C 1
ATOM 668 O O . TRP A 1 87 ? -1.199 18.153 -18.279 1.00 91.00 87 TRP A O 1
ATOM 678 N N . THR A 1 88 ? -0.626 16.387 -19.523 1.00 89.31 88 THR A N 1
ATOM 679 C CA . THR A 1 88 ? -1.392 15.429 -18.710 1.00 89.31 88 THR A CA 1
ATOM 680 C C . THR A 1 88 ? -0.855 15.328 -17.283 1.00 89.31 88 THR A C 1
ATOM 682 O O . THR A 1 88 ? -1.642 15.389 -16.340 1.00 89.31 88 THR A O 1
ATOM 685 N N . GLY A 1 89 ? 0.469 15.283 -17.097 1.00 87.19 89 GLY A N 1
ATOM 686 C CA . GLY A 1 89 ? 1.088 15.305 -15.770 1.00 87.19 89 GLY A CA 1
ATOM 687 C C . GLY A 1 89 ? 0.777 16.594 -15.006 1.00 87.19 89 GLY A C 1
ATOM 688 O O . GLY A 1 89 ? 0.369 16.552 -13.844 1.00 87.19 89 GLY A O 1
ATOM 689 N N . PHE A 1 90 ? 0.876 17.745 -15.676 1.00 91.38 90 PHE A N 1
ATOM 690 C CA . PHE A 1 90 ? 0.512 19.039 -15.104 1.00 91.38 90 PHE A CA 1
ATOM 691 C C . PHE A 1 90 ? -0.984 19.132 -14.781 1.00 91.38 90 PHE A C 1
ATOM 693 O O . PHE A 1 90 ? -1.345 19.603 -13.709 1.00 91.38 90 PHE A O 1
ATOM 700 N N . ALA A 1 91 ? -1.866 18.647 -15.654 1.00 83.31 91 ALA A N 1
ATOM 701 C CA . ALA A 1 91 ? -3.309 18.644 -15.439 1.00 83.31 91 ALA A CA 1
ATOM 702 C C . ALA A 1 91 ? -3.700 17.786 -14.226 1.00 83.31 91 ALA A C 1
ATOM 704 O O . ALA A 1 91 ? -4.544 18.203 -13.431 1.00 83.31 91 ALA A O 1
ATOM 705 N N . MET A 1 92 ? -3.054 16.630 -14.037 1.00 79.88 92 MET A N 1
ATOM 706 C CA . MET A 1 92 ? -3.244 15.793 -12.848 1.00 79.88 92 MET A CA 1
ATOM 707 C C . MET A 1 92 ? -2.714 16.474 -11.578 1.00 79.88 92 MET A C 1
ATOM 709 O O . MET A 1 92 ? -3.412 16.517 -10.562 1.00 79.88 92 MET A O 1
ATOM 713 N N . ALA A 1 93 ? -1.531 17.093 -11.635 1.00 82.31 93 ALA A N 1
ATOM 714 C CA . ALA A 1 93 ? -0.977 17.855 -10.514 1.00 82.31 93 ALA A CA 1
ATOM 715 C C . ALA A 1 93 ? -1.856 19.065 -10.139 1.00 82.31 93 ALA A C 1
ATOM 717 O O . ALA A 1 93 ? -2.140 19.311 -8.965 1.00 82.31 93 ALA A O 1
ATOM 718 N N . TRP A 1 94 ? -2.355 19.790 -11.139 1.00 78.25 94 TRP A N 1
ATOM 719 C CA . TRP A 1 94 ? -3.247 20.932 -10.970 1.00 78.25 94 TRP A CA 1
ATOM 720 C C . TRP A 1 94 ? -4.608 20.520 -10.402 1.00 78.25 94 TRP A C 1
ATOM 722 O O . TRP A 1 94 ? -5.162 21.211 -9.544 1.00 78.25 94 TRP A O 1
ATOM 732 N N . ARG A 1 95 ? -5.138 19.367 -10.829 1.00 75.94 95 ARG A N 1
ATOM 733 C CA . ARG A 1 95 ? -6.349 18.770 -10.257 1.00 75.94 95 ARG A CA 1
ATOM 734 C C . ARG A 1 95 ? -6.153 18.490 -8.763 1.00 75.94 95 ARG A C 1
ATOM 736 O O . ARG A 1 95 ? -6.973 18.938 -7.966 1.00 75.94 95 ARG A O 1
ATOM 743 N N . ARG A 1 96 ? -5.035 17.870 -8.367 1.00 73.38 96 ARG A N 1
ATOM 744 C CA . ARG A 1 96 ? -4.681 17.635 -6.953 1.00 73.38 96 ARG A CA 1
ATOM 745 C C . ARG A 1 96 ? -4.583 18.936 -6.143 1.00 73.38 96 ARG A C 1
ATOM 747 O O . ARG A 1 96 ? -5.038 18.983 -5.003 1.00 73.38 96 ARG A O 1
ATOM 754 N N . PHE A 1 97 ? -4.038 20.002 -6.731 1.00 72.50 97 PHE A N 1
ATOM 755 C CA . PHE A 1 97 ? -3.934 21.312 -6.078 1.00 72.50 97 PHE A CA 1
ATOM 756 C C . PHE A 1 97 ? -5.297 21.999 -5.892 1.00 72.50 97 PHE A C 1
ATOM 758 O O . PHE A 1 97 ? -5.567 22.555 -4.828 1.00 72.50 97 PHE A O 1
ATOM 765 N N . ARG A 1 98 ? -6.190 21.932 -6.890 1.00 65.88 98 ARG A N 1
ATOM 766 C CA . ARG A 1 98 ? -7.547 22.494 -6.776 1.00 65.88 98 ARG A CA 1
ATOM 767 C C . ARG A 1 98 ? -8.435 21.739 -5.789 1.00 65.88 98 ARG A C 1
ATOM 769 O O . ARG A 1 98 ? -9.205 22.398 -5.097 1.00 65.88 98 ARG A O 1
ATOM 776 N N . TYR A 1 99 ? -8.313 20.414 -5.681 1.00 55.22 99 TYR A N 1
ATOM 777 C CA . TYR A 1 99 ? -9.033 19.656 -4.647 1.00 55.22 99 TYR A CA 1
ATOM 778 C C . TYR A 1 99 ? -8.613 20.088 -3.238 1.00 55.22 99 TYR A C 1
ATOM 780 O O . TYR A 1 99 ? -9.477 20.383 -2.425 1.00 55.22 99 TYR A O 1
ATOM 788 N N . ARG A 1 100 ? -7.310 20.302 -2.998 1.00 53.66 100 ARG A N 1
ATOM 789 C CA . ARG A 1 100 ? -6.809 20.809 -1.707 1.00 53.66 100 ARG A CA 1
ATOM 790 C C . ARG A 1 100 ? -7.385 22.177 -1.321 1.00 53.66 100 ARG A C 1
ATOM 792 O O . ARG A 1 100 ? -7.535 22.455 -0.139 1.00 53.66 100 ARG A O 1
ATOM 799 N N . LYS A 1 101 ? -7.688 23.033 -2.305 1.00 46.16 101 LYS A N 1
ATOM 800 C CA . LYS A 1 101 ? -8.330 24.332 -2.062 1.00 46.16 101 LYS A CA 1
ATOM 801 C C . LYS A 1 101 ? -9.828 24.185 -1.784 1.00 46.16 101 LYS A C 1
ATOM 803 O O . LYS A 1 101 ? -10.324 24.835 -0.880 1.00 46.16 101 LYS A O 1
ATOM 808 N N . ARG A 1 102 ? -10.521 23.293 -2.501 1.00 50.62 102 ARG A N 1
ATOM 809 C CA . ARG A 1 102 ? -11.954 23.043 -2.282 1.00 50.62 102 ARG A CA 1
ATOM 810 C C . ARG A 1 102 ? -12.232 22.392 -0.926 1.00 50.62 102 ARG A C 1
ATOM 812 O O . ARG A 1 102 ? -13.164 22.808 -0.260 1.00 50.62 102 ARG A O 1
ATOM 819 N N . ASP A 1 103 ? -11.387 21.455 -0.495 1.00 54.19 103 ASP A N 1
ATOM 820 C CA . ASP A 1 103 ? -11.487 20.844 0.838 1.00 54.19 103 ASP A CA 1
ATOM 821 C C . ASP A 1 103 ? -11.189 21.866 1.954 1.00 54.19 103 ASP A C 1
ATOM 823 O O . ASP A 1 103 ? -11.789 21.803 3.023 1.00 54.19 103 ASP A O 1
ATOM 827 N N . ALA A 1 104 ? -10.300 22.839 1.705 1.00 54.66 104 ALA A N 1
ATOM 828 C CA . ALA A 1 104 ? -10.051 23.947 2.629 1.00 54.66 104 ALA A CA 1
ATOM 829 C C . ALA A 1 104 ? -11.243 24.919 2.699 1.00 54.66 104 ALA A C 1
ATOM 831 O O . ALA A 1 104 ? -11.642 25.303 3.794 1.00 54.66 104 ALA A O 1
ATOM 832 N N . ASP A 1 105 ? -11.841 25.265 1.554 1.00 49.66 105 ASP A N 1
ATOM 833 C CA . ASP A 1 105 ? -13.017 26.141 1.478 1.00 49.66 105 ASP A CA 1
ATOM 834 C C . ASP A 1 105 ? -14.261 25.473 2.121 1.00 49.66 105 ASP A C 1
ATOM 836 O O . ASP A 1 105 ? -15.011 26.125 2.856 1.00 49.66 105 ASP A O 1
ATOM 840 N N . ASP A 1 106 ? -14.452 24.160 1.923 1.00 50.84 106 ASP A N 1
ATOM 841 C CA . ASP A 1 106 ? -15.510 23.371 2.575 1.00 50.84 106 ASP A CA 1
ATOM 842 C C . ASP A 1 106 ? -15.267 23.261 4.093 1.00 50.84 106 ASP A C 1
ATOM 844 O O . ASP A 1 106 ? -16.202 23.443 4.875 1.00 50.84 106 ASP A O 1
ATOM 848 N N . ALA A 1 107 ? -14.020 23.055 4.539 1.00 51.41 107 ALA A N 1
ATOM 849 C CA . ALA A 1 107 ? -13.671 23.026 5.964 1.00 51.41 107 ALA A CA 1
ATOM 850 C C . ALA A 1 107 ? -13.920 24.377 6.658 1.00 51.41 107 ALA A C 1
ATOM 852 O O . ALA A 1 107 ? -14.506 24.412 7.739 1.00 51.41 107 ALA A O 1
ATOM 853 N N . THR A 1 108 ? -13.564 25.496 6.013 1.00 45.44 108 THR A N 1
ATOM 854 C CA . THR A 1 108 ? -13.852 26.849 6.525 1.00 45.44 108 THR A CA 1
ATOM 855 C C . THR A 1 108 ? -15.359 27.129 6.585 1.00 45.44 108 THR A C 1
ATOM 857 O O . THR A 1 108 ? -15.837 27.778 7.516 1.00 45.44 108 THR A O 1
ATOM 860 N N . THR A 1 109 ? -16.139 26.606 5.634 1.00 43.97 109 THR A N 1
ATOM 861 C CA . THR A 1 109 ? -17.604 26.759 5.631 1.00 43.97 109 THR A CA 1
ATOM 862 C C . THR A 1 109 ? -18.259 25.960 6.764 1.00 43.97 109 THR A C 1
ATOM 864 O O . THR A 1 109 ? -19.160 26.464 7.434 1.00 43.97 109 THR A O 1
ATOM 867 N N . VAL A 1 110 ? -17.782 24.740 7.034 1.00 51.94 110 VAL A N 1
ATOM 868 C CA . VAL A 1 110 ? -18.267 23.899 8.145 1.00 51.94 110 VAL A CA 1
ATOM 869 C C . VAL A 1 110 ? -17.918 24.506 9.510 1.00 51.94 110 VAL A C 1
ATOM 871 O O . VAL A 1 110 ? -18.759 24.501 10.413 1.00 51.94 110 VAL A O 1
ATOM 874 N N . GLU A 1 111 ? -16.726 25.088 9.660 1.00 45.56 111 GLU A N 1
ATOM 875 C CA . GLU A 1 111 ? -16.310 25.801 10.876 1.00 45.56 111 GLU A CA 1
ATOM 876 C C . GLU A 1 111 ? -17.196 27.036 11.140 1.00 45.56 111 GLU A C 1
ATOM 878 O O . GLU A 1 111 ? -17.654 27.248 12.265 1.00 45.56 111 GLU A O 1
ATOM 883 N N . TYR A 1 112 ? -17.549 27.792 10.091 1.00 39.25 112 TYR A N 1
ATOM 884 C CA . TYR A 1 112 ? -18.422 28.969 10.198 1.00 39.25 112 TYR A CA 1
ATOM 885 C C . TYR A 1 112 ? -19.878 28.617 10.547 1.00 39.25 112 TYR A C 1
ATOM 887 O O . TYR A 1 112 ? -20.502 29.291 11.367 1.00 39.25 112 TYR A O 1
ATOM 895 N N . VAL A 1 113 ? -20.426 27.543 9.966 1.00 41.25 113 VAL A N 1
ATOM 896 C CA . VAL A 1 113 ? -21.791 27.068 10.271 1.00 41.25 113 VAL A CA 1
ATOM 897 C C . VAL A 1 113 ? -21.883 26.521 11.700 1.00 41.25 113 VAL A C 1
ATOM 899 O O . VAL A 1 113 ? -22.889 26.738 12.374 1.00 41.25 113 VAL A O 1
ATOM 902 N N . SER A 1 114 ? -20.821 25.882 12.199 1.00 45.28 114 SER A N 1
ATOM 903 C CA . SER A 1 114 ? -20.766 25.344 13.566 1.00 45.28 114 SER A CA 1
ATOM 904 C C . SER A 1 114 ? -20.657 26.445 14.628 1.00 45.28 114 SER A C 1
ATOM 906 O O . SER A 1 114 ? -21.246 26.325 15.698 1.00 45.28 114 SER A O 1
ATOM 908 N N . ALA A 1 115 ? -19.977 27.554 14.318 1.00 47.66 115 ALA A N 1
ATOM 909 C CA . ALA A 1 115 ? -19.850 28.705 15.214 1.00 47.66 115 ALA A CA 1
ATOM 910 C C . ALA A 1 115 ? -21.152 29.517 15.388 1.00 47.66 115 ALA A C 1
ATOM 912 O O . ALA A 1 115 ? -21.255 30.312 1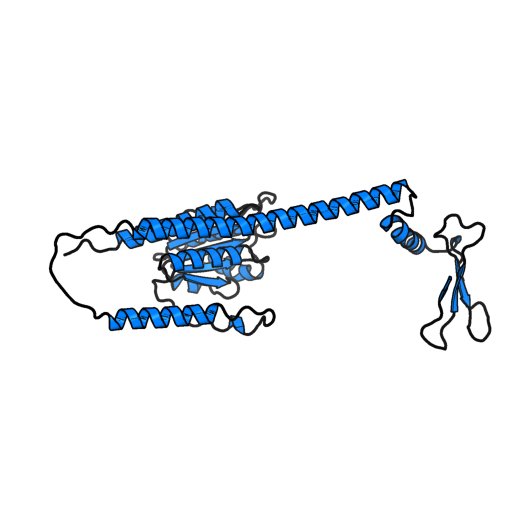6.317 1.00 47.66 115 ALA A O 1
ATOM 913 N N . GLN A 1 116 ? -22.147 29.344 14.509 1.0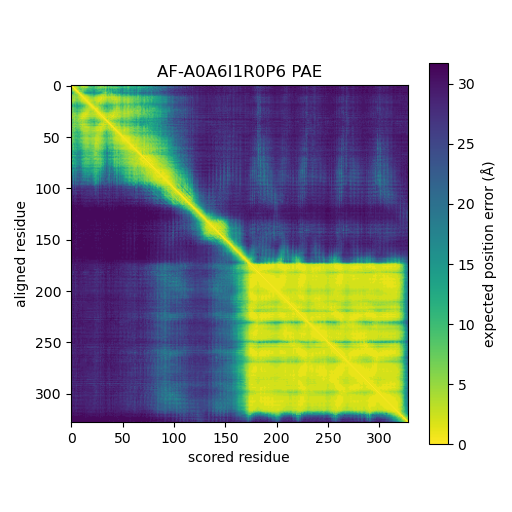0 37.34 116 GLN A N 1
ATOM 914 C CA . GLN A 1 116 ? -23.422 30.078 14.558 1.00 37.34 116 GLN A CA 1
ATOM 915 C C . GLN A 1 116 ? -24.558 29.297 15.245 1.00 37.34 116 GLN A C 1
ATOM 917 O O . GLN A 1 116 ? -25.619 29.862 15.508 1.00 37.34 116 GLN A O 1
ATOM 922 N N . VAL A 1 117 ? -24.355 28.016 15.567 1.00 37.72 117 VAL A N 1
ATOM 923 C CA . VAL A 1 117 ? -25.336 27.180 16.278 1.00 37.72 117 VAL A CA 1
ATOM 924 C C . VAL A 1 117 ? -24.885 27.001 17.729 1.00 37.72 117 VAL A C 1
ATOM 926 O O . VAL A 1 117 ? -24.516 25.916 18.166 1.00 37.72 117 VAL A O 1
ATOM 929 N N . GLU A 1 118 ? -24.905 28.087 18.500 1.00 41.56 118 GLU A N 1
ATOM 930 C CA . GLU A 1 118 ? -24.743 28.016 19.954 1.00 41.56 118 GLU A CA 1
ATOM 931 C C . GLU A 1 118 ? -26.101 27.677 20.594 1.00 41.56 118 GLU A C 1
ATOM 933 O O . GLU A 1 118 ? -26.998 28.513 20.734 1.00 41.56 118 GLU A O 1
ATOM 938 N N . ILE A 1 119 ? -26.290 26.398 20.926 1.00 37.34 119 ILE A N 1
ATOM 939 C CA . ILE A 1 119 ? -27.479 25.896 21.624 1.00 37.34 119 ILE A CA 1
ATOM 940 C C . ILE A 1 119 ? -27.437 26.384 23.078 1.00 37.34 119 ILE A C 1
ATOM 942 O O . ILE A 1 119 ? -26.535 26.025 23.831 1.00 37.34 119 ILE A O 1
ATOM 946 N N . LYS A 1 120 ? -28.447 27.160 23.496 1.00 32.22 120 LYS A N 1
ATOM 947 C CA . LYS A 1 120 ? -28.670 27.539 24.904 1.00 32.22 120 LYS A CA 1
ATOM 948 C C . LYS A 1 120 ? -28.874 26.288 25.774 1.00 32.22 120 LYS A C 1
ATOM 950 O O . LYS A 1 120 ? -29.871 25.593 25.564 1.00 32.22 120 LYS A O 1
ATOM 955 N N . PRO A 1 121 ? -28.044 26.034 26.800 1.00 38.41 121 PRO A N 1
ATOM 956 C CA . PRO A 1 121 ? -28.327 24.986 27.763 1.00 38.41 121 PRO A CA 1
ATOM 957 C C . PRO A 1 121 ? -29.206 25.556 28.880 1.00 38.41 121 PRO A C 1
ATOM 959 O O . PRO A 1 121 ? -28.784 26.404 29.667 1.00 38.41 121 PRO A O 1
ATOM 962 N N . ALA A 1 122 ? -30.450 25.091 28.955 1.00 33.44 122 ALA A N 1
ATOM 963 C CA . ALA A 1 122 ? -31.257 25.227 30.156 1.00 33.44 122 ALA A CA 1
ATOM 964 C C . ALA A 1 122 ? -31.115 23.945 30.988 1.00 33.44 122 ALA A C 1
ATOM 966 O O . ALA A 1 122 ? -31.467 22.868 30.524 1.00 33.44 122 ALA A O 1
ATOM 967 N N . VAL A 1 123 ? -30.670 24.134 32.235 1.00 37.00 123 VAL A N 1
ATOM 968 C CA . VAL A 1 123 ? -30.766 23.217 33.385 1.00 37.00 123 VAL A CA 1
ATOM 969 C C . VAL A 1 123 ? -29.840 21.990 33.355 1.00 37.00 123 VAL A C 1
ATOM 971 O O . VAL A 1 123 ? -30.097 21.018 32.663 1.00 37.00 123 VAL A O 1
ATOM 974 N N . ILE A 1 124 ? -28.788 22.030 34.183 1.00 30.22 124 ILE A N 1
ATOM 975 C CA . ILE A 1 124 ? -28.552 21.152 35.352 1.00 30.22 124 ILE A CA 1
ATOM 976 C C . ILE A 1 124 ? -27.344 21.732 36.118 1.00 30.22 124 ILE A C 1
ATOM 978 O O . ILE A 1 124 ? -26.238 21.849 35.597 1.00 30.22 124 ILE A O 1
ATOM 982 N N . GLN A 1 125 ? -27.581 22.147 37.364 1.00 39.28 125 GLN A N 1
ATOM 983 C CA . GLN A 1 125 ? -26.550 22.470 38.352 1.00 39.28 125 GLN A CA 1
ATOM 984 C C . GLN A 1 125 ? -25.970 21.165 38.916 1.00 39.28 125 GLN A C 1
ATOM 986 O O . GLN A 1 125 ? -26.736 20.390 39.481 1.00 39.28 125 GLN A O 1
ATOM 991 N N . SER A 1 126 ? -24.648 20.952 38.831 1.00 38.75 126 SER A N 1
ATOM 992 C CA . SER A 1 126 ? -23.746 20.652 39.973 1.00 38.75 126 SER A CA 1
ATOM 993 C C . SER A 1 126 ? -22.369 20.067 39.559 1.00 38.75 126 SER A C 1
ATOM 995 O O . SER A 1 126 ? -22.293 18.993 38.984 1.00 38.75 126 SER A O 1
ATOM 997 N N . ALA A 1 127 ? -21.299 20.779 39.972 1.00 28.75 127 ALA A N 1
ATOM 998 C CA . ALA A 1 127 ? -19.880 20.385 40.172 1.00 28.75 127 ALA A CA 1
ATOM 999 C C . ALA A 1 127 ? -18.950 20.053 38.966 1.00 28.75 127 ALA A C 1
ATOM 1001 O O . ALA A 1 127 ? -19.415 19.576 37.940 1.00 28.75 127 ALA A O 1
ATOM 1002 N N . PRO A 1 128 ? -17.603 20.174 39.105 1.00 35.88 128 PRO A N 1
ATOM 1003 C CA . PRO A 1 128 ? -16.783 21.168 39.811 1.00 35.88 128 PRO A CA 1
ATOM 1004 C C . PRO A 1 128 ? -15.964 22.050 38.829 1.00 35.88 128 PRO A C 1
ATOM 1006 O O . PRO A 1 128 ? -15.639 21.662 37.711 1.00 35.88 128 PRO A O 1
ATOM 1009 N N . GLN A 1 129 ? -15.620 23.268 39.251 1.00 40.84 129 GLN A N 1
ATOM 1010 C CA . GLN A 1 129 ? -14.886 24.254 38.446 1.00 40.84 129 GLN A CA 1
ATOM 1011 C C . GLN A 1 129 ? -13.415 23.850 38.247 1.00 40.84 129 GLN A C 1
ATOM 1013 O O . GLN A 1 129 ? -12.609 23.945 39.172 1.00 40.84 129 GLN A O 1
ATOM 1018 N N . ILE A 1 130 ? -13.059 23.440 37.028 1.00 38.56 130 ILE A N 1
ATOM 1019 C CA . ILE A 1 130 ? -11.667 23.296 36.581 1.00 38.56 130 ILE A CA 1
ATOM 1020 C C . ILE A 1 130 ? -11.232 24.659 36.028 1.00 38.56 130 ILE A C 1
ATOM 1022 O O . ILE A 1 130 ? -11.829 25.163 35.077 1.00 38.56 130 ILE A O 1
ATOM 1026 N N . ASN A 1 131 ? -10.238 25.283 36.660 1.00 51.47 131 ASN A N 1
ATOM 1027 C CA . ASN A 1 131 ? -9.810 26.652 36.367 1.00 51.47 131 ASN A CA 1
ATOM 1028 C C . ASN A 1 131 ? -9.227 26.828 34.946 1.00 51.47 131 ASN A C 1
ATOM 1030 O O . ASN A 1 131 ? -8.517 25.968 34.420 1.00 51.47 131 ASN A O 1
ATOM 1034 N N . GLU A 1 132 ? -9.501 27.986 34.334 1.00 50.81 132 GLU A N 1
ATOM 1035 C CA . GLU A 1 132 ? -9.108 28.324 32.953 1.00 50.81 132 GLU A CA 1
ATOM 1036 C C . GLU A 1 132 ? -7.593 28.274 32.705 1.00 50.81 132 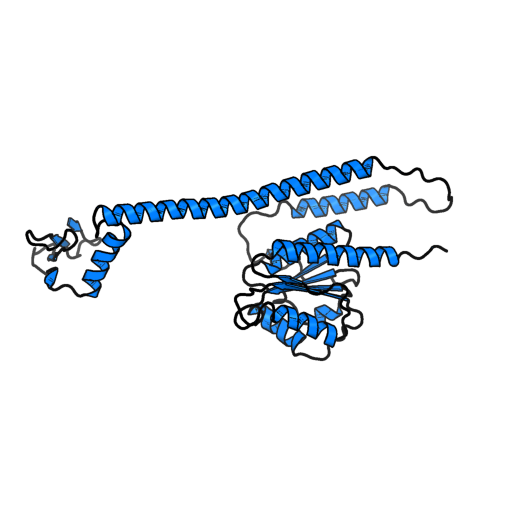GLU A C 1
ATOM 1038 O O . GLU A 1 132 ? -7.146 27.968 31.601 1.00 50.81 132 GLU A O 1
ATOM 1043 N N . THR A 1 133 ? -6.791 28.436 33.757 1.00 47.19 133 THR A N 1
ATOM 1044 C CA . THR A 1 133 ? -5.323 28.406 33.706 1.00 47.19 133 THR A CA 1
ATOM 1045 C C . THR A 1 133 ? -4.763 27.057 33.235 1.00 47.19 133 THR A C 1
ATOM 1047 O O . THR A 1 133 ? -3.688 27.005 32.637 1.00 47.19 133 THR A O 1
ATOM 1050 N N . SER A 1 134 ? -5.488 25.960 33.474 1.00 51.62 134 SER A N 1
ATOM 1051 C CA . SER A 1 134 ? -5.082 24.612 33.050 1.00 51.62 134 SER A CA 1
ATOM 1052 C C . SER A 1 134 ? -5.387 24.354 31.570 1.00 51.62 134 SER A C 1
ATOM 1054 O O . SER A 1 134 ? -4.609 23.695 30.882 1.00 51.62 134 SER A O 1
ATOM 1056 N N . LYS A 1 135 ? -6.482 24.930 31.053 1.00 46.88 135 LYS A N 1
ATOM 1057 C CA . LYS A 1 135 ? -6.858 24.833 29.633 1.00 46.88 135 LYS A CA 1
ATOM 1058 C C . LYS A 1 135 ? -5.917 25.644 28.745 1.00 46.88 135 LYS A C 1
ATOM 1060 O O . LYS A 1 135 ? -5.560 25.203 27.656 1.00 46.88 135 LYS A O 1
ATOM 1065 N N . GLU A 1 136 ? -5.476 26.799 29.228 1.00 48.78 136 GLU A N 1
ATOM 1066 C CA . GLU A 1 136 ? -4.595 27.690 28.475 1.00 48.78 136 GLU A CA 1
ATOM 1067 C C . GLU A 1 136 ? -3.156 27.155 28.402 1.00 48.78 136 GLU A C 1
ATOM 1069 O O . GLU A 1 136 ? -2.523 27.229 27.351 1.00 48.78 136 GLU A O 1
ATOM 1074 N N . ARG A 1 137 ? -2.673 26.486 29.461 1.00 52.72 137 ARG A N 1
ATOM 1075 C CA . ARG A 1 137 ? -1.385 25.766 29.443 1.00 52.72 137 ARG A CA 1
ATOM 1076 C C . ARG A 1 137 ? -1.367 24.595 28.458 1.00 52.72 137 ARG A C 1
ATOM 1078 O O . ARG A 1 137 ? -0.417 24.486 27.689 1.00 52.72 137 ARG A O 1
ATOM 1085 N N . ALA A 1 138 ? -2.428 23.786 28.425 1.00 51.28 138 ALA A N 1
ATOM 1086 C CA . ALA A 1 138 ? -2.538 22.669 27.484 1.00 51.28 138 ALA A CA 1
ATOM 1087 C C . ALA A 1 138 ? -2.598 23.146 26.020 1.00 51.28 138 ALA A C 1
ATOM 1089 O O . ALA A 1 138 ? -1.997 22.537 25.137 1.00 51.28 138 ALA A O 1
ATOM 1090 N N . LYS A 1 139 ? -3.272 24.276 25.762 1.00 47.38 139 LYS A N 1
ATOM 1091 C CA . LYS A 1 139 ? -3.345 24.879 24.426 1.00 47.38 139 LYS A CA 1
ATOM 1092 C C . LYS A 1 139 ? -1.985 25.416 23.962 1.00 47.38 139 LYS A C 1
ATOM 1094 O O . LYS A 1 139 ? -1.612 25.204 22.814 1.00 47.38 139 LYS A O 1
ATOM 1099 N N . ILE A 1 140 ? -1.220 26.046 24.859 1.00 50.59 140 ILE A N 1
ATOM 1100 C CA . ILE A 1 140 ? 0.120 26.573 24.553 1.00 50.59 140 ILE A CA 1
ATOM 1101 C C . ILE A 1 140 ? 1.126 25.439 24.290 1.00 50.59 140 ILE A C 1
ATOM 1103 O O . ILE A 1 140 ? 1.893 25.535 23.333 1.00 50.59 140 ILE A O 1
ATOM 1107 N N . GLU A 1 141 ? 1.101 24.348 25.065 1.00 52.03 141 GLU A N 1
ATOM 1108 C CA . GLU A 1 141 ? 1.958 23.173 24.811 1.00 52.03 141 GLU A CA 1
ATOM 1109 C C . GLU A 1 141 ? 1.638 22.504 23.465 1.00 52.03 141 GLU A C 1
ATOM 1111 O O . GLU A 1 141 ? 2.545 22.133 22.717 1.00 52.03 141 GLU A O 1
ATOM 1116 N N . MET A 1 142 ? 0.354 22.411 23.115 1.00 45.47 142 MET A N 1
ATOM 1117 C CA . MET A 1 142 ? -0.107 21.820 21.857 1.00 45.47 142 MET A CA 1
ATOM 1118 C C . MET A 1 142 ? 0.245 22.691 20.636 1.00 45.47 142 MET A C 1
ATOM 1120 O O . MET A 1 142 ? 0.637 22.168 19.591 1.00 45.47 142 MET A O 1
ATOM 1124 N N . GLU A 1 143 ? 0.193 24.019 20.770 1.00 42.16 143 GLU A N 1
ATOM 1125 C CA . GLU A 1 143 ? 0.571 24.969 19.714 1.00 42.16 143 GLU A CA 1
ATOM 1126 C C . GLU A 1 143 ? 2.097 25.029 19.501 1.00 42.16 143 GLU A C 1
ATOM 1128 O O . GLU A 1 143 ? 2.575 25.094 18.365 1.00 42.16 143 GLU A O 1
ATOM 1133 N N . GLN A 1 144 ? 2.884 24.915 20.576 1.00 39.91 144 GLN A N 1
ATOM 1134 C CA . GLN A 1 144 ? 4.348 24.834 20.503 1.00 39.91 144 GLN A CA 1
ATOM 1135 C C . GLN A 1 144 ? 4.830 23.508 19.891 1.00 39.91 144 GLN A C 1
ATOM 1137 O O . GLN A 1 144 ? 5.757 23.505 19.073 1.00 39.91 144 GLN A O 1
ATOM 1142 N N . ALA A 1 145 ? 4.160 22.392 20.201 1.00 41.31 145 ALA A N 1
ATOM 1143 C CA . ALA A 1 145 ? 4.420 21.102 19.562 1.00 41.31 145 ALA A CA 1
ATOM 1144 C C . ALA A 1 145 ? 4.104 21.131 18.054 1.00 41.31 145 ALA A C 1
ATOM 1146 O O . ALA A 1 145 ? 4.859 20.584 17.253 1.00 41.31 145 ALA A O 1
ATOM 1147 N N . ASN A 1 146 ? 3.043 21.831 17.644 1.00 36.81 146 ASN A N 1
ATOM 1148 C CA . ASN A 1 146 ? 2.645 21.923 16.238 1.00 36.81 146 ASN A CA 1
ATOM 1149 C C . ASN A 1 146 ? 3.554 22.862 15.414 1.00 36.81 146 ASN A C 1
ATOM 1151 O O . ASN A 1 146 ? 3.858 22.585 14.255 1.00 36.81 146 ASN A O 1
ATOM 1155 N N . SER A 1 147 ? 4.053 23.947 16.017 1.00 33.66 147 SER A N 1
ATOM 1156 C CA . SER A 1 147 ? 4.911 24.933 15.335 1.00 33.66 147 SER A CA 1
ATOM 1157 C C . SER A 1 147 ? 6.330 24.407 15.047 1.00 33.66 147 SER A C 1
ATOM 1159 O O . SER A 1 147 ? 6.941 24.746 14.032 1.00 33.66 147 SER A O 1
ATOM 1161 N N . SER A 1 148 ? 6.842 23.493 15.881 1.00 37.97 148 SER A N 1
ATOM 1162 C CA . SER A 1 148 ? 8.137 22.828 15.651 1.00 37.97 148 SER A CA 1
ATOM 1163 C C . SER A 1 148 ? 8.112 21.787 14.519 1.00 37.97 148 SER A C 1
ATOM 1165 O O . SER A 1 148 ? 9.141 21.547 13.889 1.00 37.97 148 SER A O 1
ATOM 1167 N N . ALA A 1 149 ? 6.943 21.226 14.194 1.00 37.75 149 ALA A N 1
ATOM 1168 C CA . ALA A 1 149 ? 6.787 20.224 13.137 1.00 37.75 149 ALA A CA 1
ATOM 1169 C C . ALA A 1 149 ? 6.772 20.820 11.713 1.00 37.75 149 ALA A C 1
ATOM 1171 O O . ALA A 1 149 ? 7.059 20.115 10.744 1.00 37.75 149 ALA A O 1
ATOM 1172 N N . ILE A 1 150 ? 6.452 22.111 11.568 1.00 35.00 150 ILE A N 1
ATOM 1173 C CA . ILE A 1 150 ? 6.232 22.753 10.259 1.00 35.00 150 ILE A CA 1
ATOM 1174 C C . ILE A 1 150 ? 7.523 23.357 9.674 1.00 35.00 150 ILE A C 1
ATOM 1176 O O . ILE A 1 150 ? 7.696 23.365 8.456 1.00 35.00 150 ILE A O 1
ATOM 1180 N N . ASN A 1 151 ? 8.477 23.788 10.505 1.00 30.98 151 ASN A N 1
ATOM 1181 C CA . ASN A 1 151 ? 9.687 24.488 10.041 1.00 30.98 151 ASN A CA 1
ATOM 1182 C C . ASN A 1 151 ? 10.866 23.578 9.627 1.00 30.98 151 ASN A C 1
ATOM 1184 O O . ASN A 1 151 ? 11.937 24.082 9.298 1.00 30.98 151 ASN A O 1
ATOM 1188 N N . GLY A 1 152 ? 10.691 22.252 9.619 1.00 32.09 152 GLY A N 1
ATOM 1189 C CA . GLY A 1 152 ? 11.773 21.282 9.394 1.00 32.09 152 GLY A CA 1
ATOM 1190 C C . GLY A 1 152 ? 11.850 20.631 8.007 1.00 32.09 152 GLY A C 1
ATOM 1191 O O . GLY A 1 152 ? 12.669 19.737 7.823 1.00 32.09 152 GLY A O 1
ATOM 1192 N N . TYR A 1 153 ? 11.029 21.022 7.027 1.00 33.75 153 TYR A N 1
ATOM 1193 C CA . TYR A 1 153 ? 11.077 20.430 5.681 1.00 33.75 153 TYR A CA 1
ATOM 1194 C C . TYR A 1 153 ? 11.983 21.235 4.742 1.00 33.75 153 TYR A C 1
ATOM 1196 O O . TYR A 1 153 ? 11.519 21.987 3.886 1.00 33.75 153 TYR A O 1
ATOM 1204 N N . SER A 1 154 ? 13.295 21.045 4.892 1.00 29.86 154 SER A N 1
ATOM 1205 C CA . SER A 1 154 ? 14.273 21.377 3.854 1.00 29.86 154 SER A CA 1
ATOM 1206 C C . SER A 1 154 ? 14.954 20.100 3.368 1.00 29.86 154 SER A C 1
ATOM 1208 O O . SER A 1 154 ? 15.390 19.263 4.156 1.00 29.86 154 SER A O 1
ATOM 1210 N N . HIS A 1 155 ? 14.988 19.945 2.048 1.00 35.66 155 HIS A N 1
ATOM 1211 C CA . HIS A 1 155 ? 15.584 18.830 1.323 1.00 35.66 155 HIS A CA 1
ATOM 1212 C C . HIS A 1 155 ? 17.058 18.635 1.720 1.00 35.66 155 HIS A C 1
ATOM 1214 O O . HIS A 1 155 ? 17.870 19.516 1.441 1.00 35.66 155 HIS A O 1
ATOM 1220 N N . ASN A 1 156 ? 17.366 17.469 2.310 1.00 31.52 156 ASN A N 1
ATOM 1221 C CA . ASN A 1 156 ? 18.650 16.732 2.356 1.00 31.52 156 ASN A CA 1
ATOM 1222 C C . ASN A 1 156 ? 19.025 16.291 3.783 1.00 31.52 156 ASN A C 1
ATOM 1224 O O . ASN A 1 156 ? 19.593 17.059 4.550 1.00 31.52 156 ASN A O 1
ATOM 1228 N N . GLY A 1 157 ? 18.755 15.022 4.109 1.00 27.14 157 GLY A N 1
ATOM 1229 C CA . GLY A 1 157 ? 19.175 14.390 5.367 1.00 27.14 157 GLY A CA 1
ATOM 1230 C C . GLY A 1 157 ? 18.387 13.111 5.645 1.00 27.14 157 GLY A C 1
ATOM 1231 O O . GLY A 1 157 ? 17.471 13.113 6.457 1.00 27.14 157 GLY A O 1
ATOM 1232 N N . HIS A 1 158 ? 18.679 12.038 4.908 1.00 35.12 158 HIS A N 1
ATOM 1233 C CA . HIS A 1 158 ? 17.826 10.843 4.844 1.00 35.12 158 HIS A CA 1
ATOM 1234 C C . HIS A 1 158 ? 18.069 9.791 5.946 1.00 35.12 158 HIS A C 1
ATOM 1236 O O . HIS A 1 158 ? 17.450 8.730 5.895 1.00 35.12 158 HIS A O 1
ATOM 1242 N N . GLU A 1 159 ? 18.915 10.053 6.947 1.00 30.09 159 GLU A N 1
ATOM 1243 C CA . GLU A 1 159 ? 19.284 9.028 7.944 1.00 30.09 159 GLU A CA 1
ATOM 1244 C C . GLU A 1 159 ? 19.003 9.433 9.404 1.00 30.09 159 GLU A C 1
ATOM 1246 O O . GLU A 1 159 ? 18.525 8.601 10.173 1.00 30.09 159 GLU A O 1
ATOM 1251 N N . ASP A 1 160 ? 19.116 10.711 9.780 1.00 28.09 160 ASP A N 1
ATOM 1252 C CA . ASP A 1 160 ? 19.026 11.099 11.202 1.00 28.09 160 ASP A CA 1
ATOM 1253 C C . ASP A 1 160 ? 17.600 11.402 11.712 1.00 28.09 160 ASP A C 1
ATOM 1255 O O . ASP A 1 160 ? 17.345 11.374 12.917 1.00 28.09 160 ASP A O 1
ATOM 1259 N N . ALA A 1 161 ? 16.621 11.618 10.824 1.00 32.16 161 ALA A N 1
ATOM 1260 C CA . ALA A 1 161 ? 15.229 11.890 11.216 1.00 32.16 161 ALA A CA 1
ATOM 1261 C C . ALA A 1 161 ? 14.407 10.624 11.553 1.00 32.16 161 ALA A C 1
ATOM 1263 O O . ALA A 1 161 ? 13.315 10.727 12.114 1.00 32.16 161 ALA A O 1
ATOM 1264 N N . ARG A 1 162 ? 14.921 9.419 11.250 1.00 36.38 162 ARG A N 1
ATOM 1265 C CA . ARG A 1 162 ? 14.223 8.136 11.496 1.00 36.38 162 ARG A CA 1
ATOM 1266 C C . ARG A 1 162 ? 14.381 7.623 12.938 1.00 36.38 162 ARG A C 1
ATOM 1268 O O . ARG A 1 162 ? 13.636 6.740 13.355 1.00 36.38 162 ARG A O 1
ATOM 1275 N N . ALA A 1 163 ? 15.309 8.179 13.721 1.00 28.73 163 ALA A N 1
ATOM 1276 C CA . ALA A 1 163 ? 15.655 7.669 15.053 1.00 28.73 163 ALA A CA 1
ATOM 1277 C C . ALA A 1 163 ? 14.731 8.151 16.197 1.00 28.73 163 ALA A C 1
ATOM 1279 O O . ALA A 1 163 ? 14.676 7.515 17.247 1.00 28.73 163 ALA A O 1
ATOM 1280 N N . GLY A 1 164 ? 13.967 9.236 16.013 1.00 31.11 164 GLY A N 1
ATOM 1281 C CA . GLY A 1 164 ? 13.185 9.860 17.096 1.00 31.11 164 GLY A CA 1
ATOM 1282 C C . GLY A 1 164 ? 11.793 9.272 17.372 1.00 31.11 164 GLY A C 1
ATOM 1283 O O . GLY A 1 164 ? 11.128 9.710 18.304 1.00 31.11 164 GLY A O 1
ATOM 1284 N N . TRP A 1 165 ? 11.317 8.313 16.569 1.00 37.00 165 TRP A N 1
ATOM 1285 C CA . TRP A 1 165 ? 9.900 7.898 16.563 1.00 37.00 165 TRP A CA 1
ATOM 1286 C C . TRP A 1 165 ? 9.659 6.514 17.196 1.00 37.00 165 TRP A C 1
ATOM 1288 O O . TRP A 1 165 ? 8.518 6.078 17.331 1.00 37.00 165 TRP A O 1
ATOM 1298 N N . ASN A 1 166 ? 10.724 5.819 17.610 1.00 37.09 166 ASN A N 1
ATOM 1299 C CA . ASN A 1 166 ? 10.682 4.393 17.958 1.00 37.09 166 ASN A CA 1
ATOM 1300 C C . ASN A 1 166 ? 10.479 4.061 19.449 1.00 37.09 166 ASN A C 1
ATOM 1302 O O . ASN A 1 166 ? 10.413 2.877 19.774 1.00 37.09 166 ASN A O 1
ATOM 1306 N N . ALA A 1 167 ? 10.384 5.039 20.358 1.00 35.91 167 ALA A N 1
ATOM 1307 C CA . ALA A 1 167 ? 10.597 4.769 21.789 1.00 35.91 167 ALA A CA 1
ATOM 1308 C C . ALA A 1 167 ? 9.420 5.047 22.747 1.00 35.91 167 ALA A C 1
ATOM 1310 O O . ALA A 1 167 ? 9.545 4.741 23.931 1.00 35.91 167 ALA A O 1
ATOM 1311 N N . ALA A 1 168 ? 8.285 5.597 22.303 1.00 40.81 168 ALA A N 1
ATOM 1312 C CA . ALA A 1 168 ? 7.152 5.795 23.214 1.00 40.81 168 ALA A CA 1
ATOM 1313 C C . ALA A 1 168 ? 6.404 4.461 23.442 1.00 40.81 168 ALA A C 1
ATOM 1315 O O . ALA A 1 168 ? 5.984 3.849 22.455 1.00 40.81 168 ALA A O 1
ATOM 1316 N N . PRO A 1 169 ? 6.176 4.006 24.690 1.00 43.44 169 PRO A N 1
ATOM 1317 C CA . PRO A 1 169 ? 5.342 2.833 24.970 1.00 43.44 169 PRO A CA 1
ATOM 1318 C C . PRO A 1 169 ? 3.936 2.998 24.372 1.00 43.44 169 PRO A C 1
ATOM 1320 O O . PRO A 1 169 ? 3.428 4.121 24.302 1.00 43.44 169 PRO A O 1
ATOM 1323 N N . TYR A 1 170 ? 3.330 1.913 23.888 1.00 53.03 170 TYR A N 1
ATOM 1324 C CA . TYR A 1 170 ? 1.930 1.915 23.451 1.00 53.03 170 TYR A CA 1
ATOM 1325 C C . TYR A 1 170 ? 1.020 1.893 24.681 1.00 53.03 170 TYR A C 1
ATOM 1327 O O . TYR A 1 170 ? 1.204 1.072 25.576 1.00 53.03 170 TYR A O 1
ATOM 1335 N N . ASP A 1 171 ? 0.077 2.825 24.733 1.00 53.62 171 ASP A N 1
ATOM 1336 C CA . ASP A 1 171 ? -0.797 3.120 25.873 1.00 53.62 171 ASP A CA 1
ATOM 1337 C C . ASP A 1 171 ? -2.213 2.535 25.726 1.00 53.62 171 ASP A C 1
ATOM 1339 O O . ASP A 1 171 ? -3.107 2.907 26.475 1.00 53.62 171 ASP A O 1
ATOM 1343 N N . GLY A 1 172 ? -2.438 1.616 24.779 1.00 52.34 172 GLY A N 1
ATOM 1344 C CA . GLY A 1 172 ? -3.735 0.952 24.564 1.00 52.34 172 GLY A CA 1
ATOM 1345 C C . GLY A 1 172 ? -4.797 1.817 23.867 1.00 52.34 172 GLY A C 1
ATOM 1346 O O . GLY A 1 172 ? -5.571 1.284 23.076 1.00 52.34 172 GLY A O 1
ATOM 1347 N N . ASP A 1 173 ? -4.757 3.140 24.054 1.00 61.16 173 ASP A N 1
ATOM 1348 C CA . ASP A 1 173 ? -5.676 4.120 23.443 1.00 61.16 173 ASP A CA 1
ATOM 1349 C C . ASP A 1 173 ? -5.201 4.644 22.073 1.00 61.16 173 ASP A C 1
ATOM 1351 O O . ASP A 1 173 ? -5.855 5.472 21.430 1.00 61.16 173 ASP A O 1
ATOM 1355 N N . SER A 1 174 ? -4.046 4.171 21.600 1.00 82.31 174 SER A N 1
ATOM 1356 C CA . SER A 1 174 ? -3.454 4.589 20.333 1.00 82.31 174 SER A CA 1
ATOM 1357 C C . SER A 1 174 ? -3.739 3.620 19.183 1.00 82.31 174 SER A C 1
ATOM 1359 O O . SER A 1 174 ? -3.495 2.416 19.270 1.00 82.31 174 SER A O 1
ATOM 1361 N N . VAL A 1 175 ? -4.198 4.175 18.057 1.00 92.44 175 VAL A N 1
ATOM 1362 C CA . VAL A 1 175 ? -4.362 3.466 16.784 1.00 92.44 175 VAL A CA 1
ATOM 1363 C C . VAL A 1 175 ? -2.991 3.284 16.139 1.00 92.44 175 VAL A C 1
ATOM 1365 O O . VAL A 1 175 ? -2.314 4.262 15.799 1.00 92.44 175 VAL A O 1
ATOM 1368 N N . LEU A 1 176 ? -2.583 2.032 15.947 1.00 95.50 176 LEU A N 1
ATOM 1369 C CA . LEU A 1 176 ? -1.372 1.685 15.213 1.00 95.50 176 LEU A CA 1
ATOM 1370 C C . LEU A 1 176 ? -1.697 1.511 13.731 1.00 95.50 176 LEU A C 1
ATOM 1372 O O . LEU A 1 176 ? -2.515 0.680 13.359 1.00 95.50 176 LEU A O 1
ATOM 1376 N N . ILE A 1 177 ? -1.011 2.254 12.875 1.00 97.81 177 ILE A N 1
ATOM 1377 C CA . ILE A 1 177 ? -1.091 2.119 11.426 1.00 97.81 177 ILE A CA 1
ATOM 1378 C C . ILE A 1 177 ? 0.226 1.529 10.942 1.00 97.81 177 ILE A C 1
ATOM 1380 O O . ILE A 1 177 ? 1.281 2.146 11.100 1.00 97.81 177 ILE A O 1
ATOM 1384 N N . LEU A 1 178 ? 0.165 0.348 10.344 1.00 98.12 178 LEU A N 1
ATOM 1385 C CA . LEU A 1 178 ? 1.311 -0.298 9.722 1.00 98.12 178 LEU A CA 1
ATOM 1386 C C . LEU A 1 178 ? 1.213 -0.171 8.210 1.00 98.12 178 LEU A C 1
ATOM 1388 O O . LEU A 1 178 ? 0.138 -0.387 7.646 1.00 98.12 178 LEU A O 1
ATOM 1392 N N . TYR A 1 179 ? 2.332 0.135 7.554 1.00 98.38 179 TYR A N 1
ATOM 1393 C CA . TYR A 1 179 ? 2.393 0.147 6.097 1.00 98.38 179 TYR A CA 1
ATOM 1394 C C . TYR A 1 179 ? 3.475 -0.764 5.524 1.00 98.38 179 TYR A C 1
ATOM 1396 O O . TYR A 1 179 ? 4.550 -0.898 6.100 1.00 98.38 179 TYR A O 1
ATOM 1404 N N . GLY A 1 180 ? 3.186 -1.344 4.359 1.00 97.00 180 GLY A N 1
ATOM 1405 C CA . GLY A 1 180 ? 4.157 -2.047 3.521 1.00 97.00 180 GLY A CA 1
ATOM 1406 C C . GLY A 1 180 ? 4.128 -1.486 2.102 1.00 97.00 180 GLY A C 1
ATOM 1407 O O . GLY A 1 180 ? 3.074 -1.462 1.460 1.00 97.00 180 GLY A O 1
ATOM 1408 N N . THR A 1 181 ? 5.267 -0.998 1.607 1.00 95.38 181 THR A N 1
ATOM 1409 C CA . THR A 1 181 ? 5.357 -0.217 0.362 1.00 95.38 181 THR A CA 1
ATOM 1410 C C . THR A 1 181 ? 6.667 -0.474 -0.393 1.00 95.38 181 THR A C 1
ATOM 1412 O O . THR A 1 181 ? 7.636 -0.917 0.206 1.00 95.38 181 THR A O 1
ATOM 1415 N N . VAL A 1 182 ? 6.710 -0.145 -1.691 1.00 89.81 182 VAL A N 1
ATOM 1416 C CA . VAL A 1 182 ? 7.972 0.020 -2.456 1.00 89.81 182 VAL A CA 1
ATOM 1417 C C . VAL A 1 182 ? 8.054 1.440 -3.013 1.00 89.81 182 VAL A C 1
ATOM 1419 O O . VAL A 1 182 ? 9.040 2.136 -2.815 1.00 89.81 182 VAL A O 1
ATOM 1422 N N . THR A 1 183 ? 6.991 1.915 -3.671 1.00 88.19 183 THR A N 1
ATOM 1423 C CA . THR A 1 183 ? 6.960 3.244 -4.317 1.00 88.19 183 THR A CA 1
ATOM 1424 C C . THR A 1 183 ? 6.405 4.375 -3.441 1.00 88.19 183 THR A C 1
ATOM 1426 O O . THR A 1 183 ? 6.302 5.509 -3.901 1.00 88.19 183 THR A O 1
ATOM 1429 N N . GLY A 1 184 ? 6.020 4.092 -2.191 1.00 92.25 184 GLY A N 1
ATOM 1430 C CA . GLY A 1 184 ? 5.540 5.098 -1.224 1.00 92.25 184 GLY A CA 1
ATOM 1431 C C . GLY A 1 184 ? 4.024 5.371 -1.221 1.00 92.25 184 GLY A C 1
ATOM 1432 O O . GLY A 1 184 ? 3.551 6.185 -0.426 1.00 92.25 184 GLY A O 1
ATOM 1433 N N . ASN A 1 185 ? 3.227 4.690 -2.055 1.00 94.31 185 ASN A N 1
ATOM 1434 C CA . ASN A 1 185 ? 1.767 4.889 -2.093 1.00 94.31 185 ASN A CA 1
ATOM 1435 C C . ASN A 1 185 ? 1.081 4.471 -0.782 1.00 94.31 185 ASN A C 1
ATOM 1437 O O . ASN A 1 185 ? 0.299 5.241 -0.220 1.00 94.31 185 ASN A O 1
ATOM 1441 N N . ALA A 1 186 ? 1.399 3.277 -0.275 1.00 97.25 186 ALA A N 1
ATOM 1442 C CA . ALA A 1 186 ? 0.834 2.772 0.975 1.00 97.25 186 ALA A CA 1
ATOM 1443 C C . ALA A 1 186 ? 1.258 3.628 2.184 1.00 97.25 186 ALA A C 1
ATOM 1445 O O . ALA A 1 186 ? 0.421 3.986 3.009 1.00 97.25 186 ALA A O 1
ATOM 1446 N N . GLU A 1 187 ? 2.523 4.054 2.233 1.00 96.94 187 GLU A N 1
ATOM 1447 C CA . GLU A 1 187 ? 3.031 4.996 3.243 1.00 96.94 187 GLU A CA 1
ATOM 1448 C C . GLU A 1 187 ? 2.263 6.326 3.215 1.00 96.94 187 GLU A C 1
ATOM 1450 O O . GLU A 1 187 ? 1.771 6.798 4.240 1.00 96.94 187 GLU A O 1
ATOM 1455 N N . SER A 1 188 ? 2.084 6.909 2.027 1.00 95.69 188 SER A N 1
ATOM 1456 C CA . SER A 1 188 ? 1.348 8.167 1.866 1.00 95.69 188 SER A CA 1
ATOM 1457 C C . SER A 1 188 ? -0.099 8.059 2.358 1.00 95.69 188 SER A C 1
ATOM 1459 O O . SER A 1 188 ? -0.621 8.998 2.962 1.00 95.69 188 SER A O 1
ATOM 1461 N N . LEU A 1 189 ? -0.766 6.930 2.108 1.00 97.94 189 LEU A N 1
ATOM 1462 C CA . LEU A 1 189 ? -2.124 6.669 2.592 1.00 97.94 189 LEU A CA 1
ATOM 1463 C C . LEU A 1 189 ? -2.167 6.444 4.107 1.00 97.94 189 LEU A C 1
ATOM 1465 O O . LEU A 1 189 ? -3.060 6.974 4.765 1.00 97.94 189 LEU A O 1
ATOM 1469 N N . ALA A 1 190 ? -1.182 5.747 4.675 1.00 97.44 190 ALA A N 1
ATOM 1470 C CA . ALA A 1 190 ? -1.050 5.578 6.119 1.00 97.44 190 ALA A CA 1
ATOM 1471 C C . ALA A 1 190 ? -0.867 6.925 6.841 1.00 97.44 190 ALA A C 1
ATOM 1473 O O . ALA A 1 190 ? -1.526 7.186 7.849 1.00 97.44 190 ALA A O 1
ATOM 1474 N N . ILE A 1 191 ? -0.045 7.825 6.289 1.00 96.19 191 ILE A N 1
ATOM 1475 C CA . ILE A 1 191 ? 0.140 9.186 6.816 1.00 96.19 191 ILE A CA 1
ATOM 1476 C C . ILE A 1 191 ? -1.164 9.991 6.733 1.00 96.19 191 ILE A C 1
ATOM 1478 O O . ILE A 1 191 ? -1.526 10.666 7.699 1.00 96.19 191 ILE A O 1
ATOM 1482 N N . LYS A 1 192 ? -1.900 9.902 5.615 1.00 96.44 192 LYS A N 1
ATOM 1483 C CA . LYS A 1 192 ? -3.215 10.553 5.478 1.00 96.44 192 LYS A CA 1
ATOM 1484 C C . LYS A 1 192 ? -4.211 10.031 6.515 1.00 96.44 192 LYS A C 1
ATOM 1486 O O . LYS A 1 192 ? -4.852 10.841 7.176 1.00 96.44 192 LYS A O 1
ATOM 1491 N N . MET A 1 193 ? -4.295 8.713 6.706 1.00 97.38 193 MET A N 1
ATOM 1492 C CA . MET A 1 193 ? -5.156 8.104 7.725 1.00 97.38 193 MET A CA 1
ATOM 1493 C C . MET A 1 193 ? -4.807 8.612 9.128 1.00 97.38 193 MET A C 1
ATOM 1495 O O . MET A 1 193 ? -5.691 9.004 9.887 1.00 97.38 193 MET A O 1
ATOM 1499 N N . ALA A 1 194 ? -3.515 8.667 9.463 1.00 94.00 194 ALA A N 1
ATOM 1500 C CA . ALA A 1 194 ? -3.056 9.181 10.749 1.00 94.00 194 ALA A CA 1
ATOM 1501 C C . ALA A 1 194 ? -3.445 10.647 10.961 1.00 94.00 194 ALA A C 1
ATOM 1503 O O . ALA A 1 194 ? -3.874 11.013 12.052 1.00 94.00 194 ALA A O 1
ATOM 1504 N N . ALA A 1 195 ? -3.316 11.485 9.928 1.00 93.12 195 ALA A N 1
ATOM 1505 C CA . ALA A 1 195 ? -3.741 12.879 9.985 1.00 93.12 195 ALA A CA 1
ATOM 1506 C C . ALA A 1 195 ? -5.257 12.998 10.226 1.00 93.12 195 ALA A C 1
ATOM 1508 O O . ALA A 1 195 ? -5.668 13.758 11.100 1.00 93.12 195 ALA A O 1
ATOM 1509 N N . SER A 1 196 ? -6.075 12.204 9.525 1.00 93.81 196 SER A N 1
ATOM 1510 C CA . SER A 1 196 ? -7.531 12.164 9.722 1.00 93.81 196 SER A CA 1
ATOM 1511 C C . SER A 1 196 ? -7.924 11.722 11.135 1.00 93.81 196 SER A C 1
ATOM 1513 O O . SER A 1 196 ? -8.789 12.340 11.750 1.00 93.81 196 SER A O 1
ATOM 1515 N N . LEU A 1 197 ? -7.260 10.701 11.685 1.00 92.12 197 LEU A N 1
ATOM 1516 C CA . LEU A 1 197 ? -7.484 10.240 13.060 1.00 92.12 197 LEU A CA 1
ATOM 1517 C C . LEU A 1 197 ? -7.114 11.305 14.093 1.00 92.12 197 LEU A C 1
ATOM 1519 O O . LEU A 1 197 ? -7.902 11.580 14.995 1.00 92.12 197 LEU A O 1
ATOM 1523 N N . ARG A 1 198 ? -5.946 11.937 13.941 1.00 91.50 198 ARG A N 1
ATOM 1524 C CA . ARG A 1 198 ? -5.478 12.991 14.855 1.00 91.50 198 ARG A CA 1
ATOM 1525 C C . ARG A 1 198 ? -6.396 14.206 14.835 1.00 91.50 198 ARG A C 1
ATOM 1527 O O . ARG A 1 198 ? -6.714 14.736 15.892 1.00 91.50 198 ARG A O 1
ATOM 1534 N N . HIS A 1 199 ? -6.873 14.607 13.657 1.00 90.69 199 HIS A N 1
ATOM 1535 C CA . HIS A 1 199 ? -7.862 15.680 13.527 1.00 90.69 199 HIS A CA 1
ATOM 1536 C C . HIS A 1 199 ? -9.177 15.350 14.254 1.00 90.69 199 HIS A C 1
ATOM 1538 O O . HIS A 1 199 ? -9.838 16.235 14.784 1.00 90.69 199 HIS A O 1
ATOM 1544 N N . ALA A 1 200 ? -9.546 14.071 14.316 1.00 87.88 200 ALA A N 1
ATOM 1545 C CA . ALA A 1 200 ? -10.715 13.597 15.048 1.00 87.88 200 ALA A CA 1
ATOM 1546 C C . ALA A 1 200 ? -10.457 13.304 16.540 1.00 87.88 200 ALA A C 1
ATOM 1548 O O . ALA A 1 200 ? -11.343 12.771 17.205 1.00 87.88 200 ALA A O 1
ATOM 1549 N N . GLY A 1 201 ? -9.273 13.636 17.067 1.00 87.19 201 GLY A N 1
ATOM 1550 C CA . GLY A 1 201 ? -8.936 13.489 18.486 1.00 87.19 201 GLY A CA 1
ATOM 1551 C C . GLY A 1 201 ? -8.365 12.127 18.892 1.00 87.19 201 GLY A C 1
ATOM 1552 O O . GLY A 1 201 ? -8.192 11.888 20.082 1.00 87.19 201 GLY A O 1
ATOM 1553 N N . PHE A 1 202 ? -8.049 11.240 17.944 1.00 87.75 202 PHE A N 1
ATOM 1554 C CA . PHE A 1 202 ? -7.406 9.956 18.244 1.00 87.75 202 PHE A CA 1
ATOM 1555 C C . PHE A 1 202 ? -5.878 10.071 18.250 1.00 87.75 202 PHE A C 1
ATOM 1557 O O . PHE A 1 202 ? -5.275 10.718 17.388 1.00 87.75 202 PHE A O 1
ATOM 1564 N N . THR A 1 203 ? -5.224 9.335 19.147 1.00 89.56 203 THR A N 1
ATOM 1565 C CA . THR A 1 203 ? -3.774 9.128 19.078 1.00 89.56 203 THR A CA 1
ATOM 1566 C C . THR A 1 203 ? -3.467 8.119 17.974 1.00 89.56 203 THR A C 1
ATOM 1568 O O . THR A 1 203 ? -3.803 6.947 18.094 1.00 89.56 203 THR A O 1
ATOM 1571 N N . ALA A 1 204 ? -2.811 8.549 16.894 1.00 89.56 204 ALA A N 1
ATOM 1572 C CA . ALA A 1 204 ? -2.422 7.667 15.788 1.00 89.56 204 ALA A CA 1
ATOM 1573 C C . ALA A 1 204 ? -0.901 7.593 15.624 1.00 89.56 204 ALA A C 1
ATOM 1575 O O . ALA A 1 204 ? -0.220 8.626 15.578 1.00 89.56 204 ALA A O 1
ATOM 1576 N N . ARG A 1 205 ? -0.369 6.377 15.480 1.00 91.50 205 ARG A N 1
ATOM 1577 C CA . ARG A 1 205 ? 1.059 6.092 15.275 1.00 91.50 205 ARG A CA 1
ATOM 1578 C C . ARG A 1 205 ? 1.244 5.346 13.963 1.00 91.50 205 ARG A C 1
ATOM 1580 O O . ARG A 1 205 ? 0.523 4.395 13.703 1.00 91.50 205 ARG A O 1
ATOM 1587 N N . VAL A 1 206 ? 2.204 5.770 13.148 1.00 94.69 206 VAL A N 1
ATOM 1588 C CA . VAL A 1 206 ? 2.488 5.151 11.845 1.00 94.69 206 VAL A CA 1
ATOM 1589 C C . VAL A 1 206 ? 3.834 4.447 11.921 1.00 94.69 206 VAL A C 1
ATOM 1591 O O . VAL A 1 206 ? 4.797 5.054 12.390 1.00 94.69 206 VAL A O 1
ATOM 1594 N N . ARG A 1 207 ? 3.914 3.195 11.462 1.00 94.81 207 ARG A N 1
ATOM 1595 C CA . ARG A 1 207 ? 5.174 2.451 11.366 1.00 94.81 207 ARG A CA 1
ATOM 1596 C C . ARG A 1 207 ? 5.296 1.678 10.063 1.00 94.81 207 ARG A C 1
ATOM 1598 O O . ARG A 1 207 ? 4.320 1.153 9.536 1.00 94.81 207 ARG A O 1
ATOM 1605 N N . ASP A 1 208 ? 6.534 1.579 9.605 1.00 94.44 208 ASP A N 1
ATOM 1606 C CA . ASP A 1 208 ? 6.929 0.695 8.518 1.00 94.44 208 ASP A CA 1
ATOM 1607 C C . ASP A 1 208 ? 6.957 -0.758 9.014 1.00 94.44 208 ASP A C 1
ATOM 1609 O O . ASP A 1 208 ? 7.584 -1.056 10.042 1.00 94.44 208 ASP A O 1
ATOM 1613 N N . MET A 1 209 ? 6.292 -1.662 8.293 1.00 95.38 209 MET A N 1
ATOM 1614 C CA . MET A 1 209 ? 6.323 -3.099 8.571 1.00 95.38 209 MET A CA 1
ATOM 1615 C C . MET A 1 209 ? 7.751 -3.660 8.524 1.00 95.38 209 MET A C 1
ATOM 1617 O O . MET A 1 209 ? 8.062 -4.551 9.313 1.00 95.38 209 MET A O 1
ATOM 1621 N N . ALA A 1 210 ? 8.638 -3.090 7.699 1.00 91.06 210 ALA A N 1
ATOM 1622 C CA . ALA A 1 210 ? 10.044 -3.492 7.582 1.00 91.06 210 ALA A CA 1
ATOM 1623 C C . ALA A 1 210 ? 10.848 -3.351 8.885 1.00 91.06 210 ALA A C 1
ATOM 1625 O O . ALA A 1 210 ? 11.904 -3.958 9.064 1.00 91.06 210 ALA A O 1
ATOM 1626 N N . HIS A 1 211 ? 10.359 -2.533 9.818 1.00 89.06 211 HIS A N 1
ATOM 1627 C CA . HIS A 1 211 ? 11.019 -2.243 11.091 1.00 89.06 211 HIS A CA 1
ATOM 1628 C C . HIS A 1 211 ? 10.174 -2.673 12.295 1.00 89.06 211 HIS A C 1
ATOM 1630 O O . HIS A 1 211 ? 10.344 -2.155 13.406 1.00 89.06 211 HIS A O 1
ATOM 1636 N N . CYS A 1 212 ? 9.234 -3.592 12.078 1.00 87.88 212 CYS A N 1
ATOM 1637 C CA . CYS A 1 212 ? 8.350 -4.111 13.107 1.00 87.88 212 CYS A CA 1
ATOM 1638 C C . CYS A 1 212 ? 8.528 -5.617 13.280 1.00 87.88 212 CYS A C 1
ATOM 1640 O O . CYS A 1 212 ? 8.799 -6.356 12.340 1.00 87.88 212 CYS A O 1
ATOM 1642 N N . GLN A 1 213 ? 8.316 -6.078 14.508 1.00 90.44 213 GLN A N 1
ATOM 1643 C CA . GLN A 1 213 ? 8.119 -7.491 14.804 1.00 90.44 213 GLN A CA 1
ATOM 1644 C C . GLN A 1 213 ? 6.630 -7.744 15.078 1.00 90.44 213 GLN A C 1
ATOM 1646 O O . GLN A 1 213 ? 5.954 -6.839 15.573 1.00 90.44 213 GLN A O 1
ATOM 1651 N N . PRO A 1 214 ? 6.112 -8.964 14.846 1.00 91.69 214 PRO A N 1
ATOM 1652 C CA . PRO A 1 214 ? 4.685 -9.269 14.993 1.00 91.69 214 PRO A CA 1
ATOM 1653 C C . PRO A 1 214 ? 4.089 -8.954 16.370 1.00 91.69 214 PRO A C 1
ATOM 1655 O O . PRO A 1 214 ? 2.913 -8.620 16.468 1.00 91.69 214 PRO A O 1
ATOM 1658 N N . HIS A 1 215 ? 4.898 -9.000 17.434 1.00 90.19 215 HIS A N 1
ATOM 1659 C CA . HIS A 1 215 ? 4.457 -8.680 18.795 1.00 90.19 215 HIS A CA 1
ATOM 1660 C C . HIS A 1 215 ? 3.967 -7.231 18.956 1.00 90.19 215 HIS A C 1
ATOM 1662 O O . HIS A 1 215 ? 3.265 -6.932 19.914 1.00 90.19 215 HIS A O 1
ATOM 1668 N N . VAL A 1 216 ? 4.291 -6.319 18.030 1.00 90.31 216 VAL A N 1
ATOM 1669 C CA . VAL A 1 216 ? 3.749 -4.950 18.047 1.00 90.31 216 VAL A CA 1
ATOM 1670 C C . VAL A 1 216 ? 2.218 -4.945 17.952 1.00 90.31 216 VAL A C 1
ATOM 1672 O O . VAL A 1 216 ? 1.564 -4.065 18.502 1.00 90.31 216 VAL A O 1
ATOM 1675 N N . LEU A 1 217 ? 1.640 -5.959 17.297 1.00 91.88 217 LEU A N 1
ATOM 1676 C CA . LEU A 1 217 ? 0.197 -6.103 17.119 1.00 91.88 217 LEU A CA 1
ATOM 1677 C C . LEU A 1 217 ? -0.530 -6.400 18.431 1.00 91.88 217 LEU A C 1
ATOM 1679 O O . LEU A 1 217 ? -1.706 -6.087 18.542 1.00 91.88 217 LEU A O 1
ATOM 1683 N N . THR A 1 218 ? 0.155 -6.973 19.424 1.00 89.62 218 THR A N 1
ATOM 1684 C CA . THR A 1 218 ? -0.431 -7.291 20.736 1.00 89.62 218 THR A CA 1
ATOM 1685 C C . THR A 1 218 ? -0.306 -6.135 21.732 1.00 89.62 218 THR A C 1
ATOM 1687 O O . THR A 1 218 ? -0.711 -6.275 22.880 1.00 89.62 218 THR A O 1
ATOM 1690 N N . GLN A 1 219 ? 0.324 -5.023 21.340 1.00 85.81 219 GLN A N 1
ATOM 1691 C CA . GLN A 1 219 ? 0.589 -3.869 22.210 1.00 85.81 219 GLN A CA 1
ATOM 1692 C C . GLN A 1 219 ? -0.438 -2.739 22.036 1.00 85.81 219 GLN A C 1
ATOM 1694 O O . GLN A 1 219 ? -0.303 -1.682 22.642 1.00 85.81 219 GLN A O 1
ATOM 1699 N N . THR A 1 220 ? -1.444 -2.937 21.189 1.00 86.62 220 THR A N 1
ATOM 1700 C CA . THR A 1 220 ? -2.480 -1.957 20.854 1.00 86.62 220 THR A CA 1
ATOM 1701 C C . THR A 1 220 ? -3.810 -2.674 20.684 1.00 86.62 220 THR A C 1
ATOM 1703 O O . THR A 1 220 ? -3.846 -3.849 20.328 1.00 86.62 220 THR A O 1
ATOM 1706 N N . ASN A 1 221 ? -4.905 -1.953 20.890 1.00 88.12 221 ASN A N 1
ATOM 1707 C CA . ASN A 1 221 ? -6.253 -2.481 20.747 1.00 88.12 221 ASN A CA 1
ATOM 1708 C C . ASN A 1 221 ? -6.848 -2.158 19.363 1.00 88.12 221 ASN A C 1
ATOM 1710 O O . ASN A 1 221 ? -7.951 -2.604 19.050 1.00 88.12 221 ASN A O 1
ATOM 1714 N N . CYS A 1 222 ? -6.144 -1.391 18.517 1.00 94.50 222 CYS A N 1
ATOM 1715 C CA . CYS A 1 222 ? -6.606 -1.023 17.179 1.00 94.50 222 CYS A CA 1
ATOM 1716 C C . CYS A 1 222 ? -5.447 -0.945 16.175 1.00 94.50 222 CYS A C 1
ATOM 1718 O O . CYS A 1 222 ? -4.562 -0.093 16.290 1.00 94.50 222 CYS A O 1
ATOM 1720 N N . VAL A 1 223 ? -5.487 -1.810 15.158 1.00 96.88 223 VAL A N 1
ATOM 1721 C CA . VAL A 1 223 ? -4.482 -1.893 14.093 1.00 96.88 223 VAL A CA 1
ATOM 1722 C C . VAL A 1 223 ? -5.099 -1.616 12.727 1.00 96.88 223 VAL A C 1
ATOM 1724 O O . VAL A 1 223 ? -6.064 -2.251 12.314 1.00 96.88 223 VAL A O 1
ATOM 1727 N N . LEU A 1 224 ? -4.488 -0.721 11.964 1.00 98.44 224 LEU A N 1
ATOM 1728 C CA . LEU A 1 224 ? -4.817 -0.471 10.568 1.00 98.44 224 LEU A CA 1
ATOM 1729 C C . LEU A 1 224 ? -3.651 -0.905 9.685 1.00 98.44 224 LEU A C 1
ATOM 1731 O O . LEU A 1 224 ? -2.529 -0.439 9.871 1.00 98.44 224 LEU A O 1
ATOM 1735 N N . MET A 1 225 ? -3.909 -1.773 8.711 1.00 98.44 225 MET A N 1
ATOM 1736 C CA . MET A 1 225 ? -2.896 -2.207 7.746 1.00 98.44 225 MET A CA 1
ATOM 1737 C C . MET A 1 225 ? -3.084 -1.470 6.423 1.00 98.44 225 MET A C 1
ATOM 1739 O O . MET A 1 225 ? -4.187 -1.462 5.884 1.00 98.44 225 MET A O 1
ATOM 1743 N N . VAL A 1 226 ? -2.015 -0.907 5.864 1.00 98.69 226 VAL A N 1
ATOM 1744 C CA . VAL A 1 226 ? -2.011 -0.317 4.519 1.00 98.69 226 VAL A CA 1
ATOM 1745 C C . VAL A 1 226 ? -0.882 -0.945 3.714 1.00 98.69 226 VAL A C 1
ATOM 1747 O O . VAL A 1 226 ? 0.284 -0.638 3.933 1.00 98.69 226 VAL A O 1
ATOM 1750 N N . VAL A 1 227 ? -1.189 -1.852 2.792 1.00 98.38 227 VAL A N 1
ATOM 1751 C CA . VAL A 1 227 ? -0.146 -2.690 2.181 1.00 98.38 227 VAL A CA 1
ATOM 1752 C C . VAL A 1 227 ? -0.317 -2.836 0.681 1.00 98.38 227 VAL A C 1
ATOM 1754 O O . VAL A 1 227 ? -1.414 -3.068 0.180 1.00 98.38 227 VAL A O 1
ATOM 1757 N N . SER A 1 228 ? 0.788 -2.686 -0.042 1.00 96.94 228 SER A N 1
ATOM 1758 C CA . SER A 1 228 ? 0.864 -2.952 -1.474 1.00 96.94 228 SER A CA 1
ATOM 1759 C C . SER A 1 228 ? 1.142 -4.424 -1.770 1.00 96.94 228 SER A C 1
ATOM 1761 O O . SER A 1 228 ? 1.768 -5.116 -0.982 1.00 96.94 228 SER A O 1
ATOM 1763 N N . THR A 1 229 ? 0.699 -4.890 -2.930 1.00 93.75 229 THR A N 1
ATOM 1764 C CA . THR A 1 229 ? 1.001 -6.224 -3.462 1.00 93.75 229 THR A CA 1
ATOM 1765 C C . THR A 1 229 ? 1.934 -6.091 -4.666 1.00 93.75 229 THR A C 1
ATOM 1767 O O . THR A 1 229 ? 1.716 -5.215 -5.505 1.00 93.75 229 THR A O 1
ATOM 1770 N N . TYR A 1 230 ? 2.952 -6.946 -4.759 1.00 88.88 230 TYR A N 1
ATOM 1771 C CA . TYR A 1 230 ? 3.956 -6.962 -5.828 1.00 88.88 230 TYR A CA 1
ATOM 1772 C C . TYR A 1 230 ? 4.077 -8.348 -6.466 1.00 88.88 230 TYR A C 1
ATOM 1774 O O . TYR A 1 230 ? 3.604 -9.342 -5.922 1.00 88.88 230 TYR A O 1
ATOM 1782 N N . GLY A 1 231 ? 4.709 -8.400 -7.643 1.00 84.12 231 GLY A N 1
ATOM 1783 C CA . GLY A 1 231 ? 5.031 -9.651 -8.330 1.00 84.12 231 GLY A CA 1
ATOM 1784 C C . GLY A 1 231 ? 3.816 -10.564 -8.500 1.00 84.12 231 GLY A C 1
ATOM 1785 O O . GLY A 1 231 ? 2.760 -10.127 -8.957 1.00 84.12 231 GLY A O 1
ATOM 1786 N N . ASP A 1 232 ? 3.973 -11.818 -8.080 1.00 83.19 232 ASP A N 1
ATOM 1787 C CA . ASP A 1 232 ? 2.943 -12.862 -8.133 1.00 83.19 232 ASP A CA 1
ATOM 1788 C C . ASP A 1 232 ? 2.056 -12.870 -6.868 1.00 83.19 232 ASP A C 1
ATOM 1790 O O . ASP A 1 232 ? 1.676 -13.898 -6.299 1.00 83.19 232 ASP A O 1
ATOM 1794 N N . GLY A 1 233 ? 1.729 -11.671 -6.388 1.00 87.19 233 GLY A N 1
ATOM 1795 C CA . GLY A 1 233 ? 0.908 -11.482 -5.200 1.00 87.19 233 GLY A CA 1
ATOM 1796 C C . GLY A 1 233 ? 1.678 -11.459 -3.876 1.00 87.19 233 GLY A C 1
ATOM 1797 O O . GLY A 1 233 ? 1.073 -11.607 -2.816 1.00 87.19 233 GLY A O 1
ATOM 1798 N N . GLU A 1 234 ? 2.989 -11.276 -3.941 1.00 90.88 234 GLU A N 1
ATOM 1799 C CA . GLU A 1 234 ? 3.899 -11.196 -2.804 1.00 90.88 234 GLU A CA 1
ATOM 1800 C C . GLU A 1 234 ? 3.809 -9.826 -2.097 1.00 90.88 234 GLU A C 1
ATOM 1802 O O . GLU A 1 234 ? 3.385 -8.826 -2.697 1.00 90.88 234 GLU A O 1
ATOM 1807 N N . PRO A 1 235 ? 4.195 -9.742 -0.812 1.00 94.69 235 PRO A N 1
ATOM 1808 C CA . PRO A 1 235 ? 4.443 -8.458 -0.160 1.00 94.69 235 PRO A CA 1
ATOM 1809 C C . PRO A 1 235 ? 5.638 -7.718 -0.804 1.00 94.69 235 PRO A C 1
ATOM 1811 O O . PRO A 1 235 ? 6.444 -8.324 -1.510 1.00 94.69 235 PRO A O 1
ATOM 1814 N N . PRO A 1 236 ? 5.816 -6.412 -0.525 1.00 94.25 236 PRO A N 1
ATOM 1815 C CA . PRO A 1 236 ? 7.096 -5.732 -0.721 1.00 94.25 236 PRO A CA 1
ATOM 1816 C C . PRO A 1 236 ? 8.235 -6.521 -0.068 1.00 94.25 236 PRO A C 1
ATOM 1818 O O . PRO A 1 236 ? 8.039 -7.070 1.017 1.00 94.25 236 PRO A O 1
ATOM 1821 N N . GLU A 1 237 ? 9.425 -6.517 -0.673 1.00 92.69 237 GLU A N 1
ATOM 1822 C CA . GLU A 1 237 ? 10.586 -7.284 -0.191 1.00 92.69 237 GLU A CA 1
ATOM 1823 C C . GLU A 1 237 ? 10.880 -7.013 1.293 1.00 92.69 237 GLU A C 1
ATOM 1825 O O . GLU A 1 237 ? 10.901 -7.937 2.105 1.00 92.69 237 GLU A O 1
ATOM 1830 N N . ASP A 1 238 ? 10.957 -5.739 1.679 1.00 91.00 238 ASP A N 1
ATOM 1831 C CA . ASP A 1 238 ? 11.219 -5.338 3.066 1.00 91.00 238 ASP A CA 1
ATOM 1832 C C . ASP A 1 238 ? 10.058 -5.674 4.025 1.00 91.00 238 ASP A C 1
ATOM 1834 O O . ASP A 1 238 ? 10.242 -5.793 5.234 1.00 91.00 238 ASP A O 1
ATOM 1838 N N . THR A 1 239 ? 8.844 -5.859 3.500 1.00 95.38 239 THR A N 1
ATOM 1839 C CA . THR A 1 239 ? 7.654 -6.259 4.273 1.00 95.38 239 THR A CA 1
ATOM 1840 C C . THR A 1 239 ? 7.552 -7.780 4.440 1.00 95.38 239 THR A C 1
ATOM 1842 O O . THR A 1 239 ? 6.872 -8.247 5.358 1.00 95.38 239 THR A O 1
ATOM 1845 N N . ALA A 1 240 ? 8.230 -8.564 3.596 1.00 95.31 240 ALA A N 1
ATOM 1846 C CA . ALA A 1 240 ? 8.110 -10.019 3.560 1.00 95.31 240 ALA A CA 1
ATOM 1847 C C . ALA A 1 240 ? 8.363 -10.712 4.913 1.00 95.31 240 ALA A C 1
ATOM 1849 O O . ALA A 1 240 ? 7.557 -11.571 5.271 1.00 95.31 240 ALA A O 1
ATOM 1850 N N . PRO A 1 241 ? 9.371 -10.330 5.729 1.00 96.25 241 PRO A N 1
ATOM 1851 C CA . PRO A 1 241 ? 9.582 -10.960 7.035 1.00 96.25 241 PRO A CA 1
ATOM 1852 C C . PRO A 1 241 ? 8.407 -10.763 8.005 1.00 96.25 241 PRO A C 1
ATOM 1854 O O . PRO A 1 241 ? 8.035 -11.686 8.731 1.00 96.25 241 PRO A O 1
ATOM 1857 N N . PHE A 1 242 ? 7.805 -9.569 8.015 1.00 97.00 242 PHE A N 1
ATOM 1858 C CA . PHE A 1 242 ? 6.642 -9.275 8.855 1.00 97.00 242 PHE A CA 1
ATOM 1859 C C . PHE A 1 242 ? 5.399 -10.012 8.350 1.00 97.00 242 PHE A C 1
ATOM 1861 O O . PHE A 1 242 ? 4.671 -10.607 9.146 1.00 97.00 242 PHE A O 1
ATOM 1868 N N . TRP A 1 243 ? 5.179 -10.009 7.031 1.00 97.38 243 TRP A N 1
ATOM 1869 C CA . TRP A 1 243 ? 4.091 -10.750 6.397 1.00 97.38 243 TRP A CA 1
ATOM 1870 C C . TRP A 1 243 ? 4.194 -12.246 6.691 1.00 97.38 243 TRP A C 1
ATOM 1872 O O . TRP A 1 243 ? 3.230 -12.807 7.191 1.00 97.38 243 TRP A O 1
ATOM 1882 N N . GLU A 1 244 ? 5.359 -12.872 6.518 1.00 97.12 244 GLU A N 1
ATOM 1883 C CA . GLU A 1 244 ? 5.559 -14.302 6.791 1.00 97.12 244 GLU A CA 1
ATOM 1884 C C . GLU A 1 244 ? 5.216 -14.642 8.247 1.00 97.12 244 GLU A C 1
ATOM 1886 O O . GLU A 1 244 ? 4.443 -15.558 8.540 1.00 97.12 244 GLU A O 1
ATOM 1891 N N . ALA A 1 245 ? 5.724 -13.845 9.185 1.00 95.88 245 ALA A N 1
ATOM 1892 C CA . ALA A 1 245 ? 5.528 -14.096 10.602 1.00 95.88 245 ALA A CA 1
ATOM 1893 C C . ALA A 1 245 ? 4.079 -13.860 11.077 1.00 95.88 245 ALA A C 1
ATOM 1895 O O . ALA A 1 245 ? 3.651 -14.481 12.049 1.00 95.88 245 ALA A O 1
ATOM 1896 N N . VAL A 1 246 ? 3.303 -13.003 10.404 1.00 96.94 246 VAL A N 1
ATOM 1897 C CA . VAL A 1 246 ? 1.879 -12.778 10.718 1.00 96.94 246 VAL A CA 1
ATOM 1898 C C . VAL A 1 246 ? 0.973 -13.749 9.952 1.00 96.94 246 VAL A C 1
ATOM 1900 O O . VAL A 1 246 ? 0.078 -14.350 10.545 1.00 96.94 246 VAL A O 1
ATOM 1903 N N . VAL A 1 247 ? 1.198 -13.924 8.650 1.00 96.81 247 VAL A N 1
ATOM 1904 C CA . VAL A 1 247 ? 0.341 -14.688 7.729 1.00 96.81 247 VAL A CA 1
ATOM 1905 C C . VAL A 1 247 ? 0.566 -16.189 7.821 1.00 96.81 247 VAL A C 1
ATOM 1907 O O . VAL A 1 247 ? -0.404 -16.951 7.771 1.00 96.81 247 VAL A O 1
ATOM 1910 N N . HIS A 1 248 ? 1.800 -16.635 8.031 1.00 95.31 248 HIS A N 1
ATOM 1911 C CA . HIS A 1 248 ? 2.136 -18.057 8.152 1.00 95.31 248 HIS A CA 1
ATOM 1912 C C . HIS A 1 248 ? 2.540 -18.458 9.571 1.00 95.31 248 HIS A C 1
ATOM 1914 O O . HIS A 1 248 ? 2.457 -19.633 9.930 1.00 95.31 248 HIS A O 1
ATOM 1920 N N . GLY A 1 249 ? 2.908 -17.487 10.407 1.00 91.19 249 GLY A N 1
ATOM 1921 C CA . GLY A 1 249 ? 3.156 -17.718 11.824 1.00 91.19 249 GLY A CA 1
ATOM 1922 C C . GLY A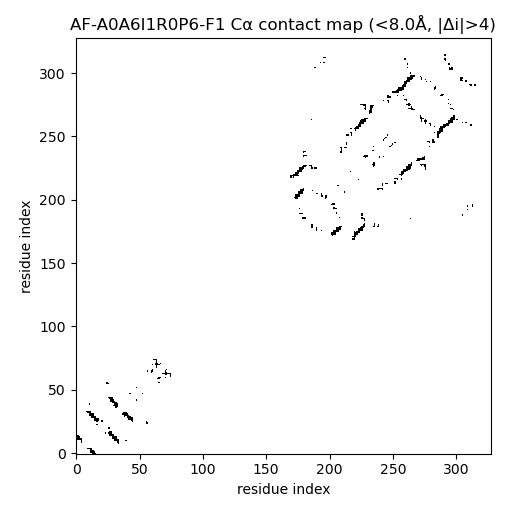 1 249 ? 1.893 -18.041 12.630 1.00 91.19 249 GLY A C 1
ATOM 1923 O O . GLY A 1 249 ? 0.754 -17.814 12.211 1.00 91.19 249 GLY A O 1
ATOM 1924 N N . ASN A 1 250 ? 2.128 -18.559 13.836 1.00 87.56 250 ASN A N 1
ATOM 1925 C CA . ASN A 1 250 ? 1.127 -18.921 14.840 1.00 87.56 250 ASN A CA 1
ATOM 1926 C C . ASN A 1 250 ? 1.511 -18.324 16.203 1.00 87.56 250 ASN A C 1
ATOM 1928 O O . ASN A 1 250 ? 2.665 -17.969 16.428 1.00 87.56 250 ASN A O 1
ATOM 1932 N N . GLY A 1 251 ? 0.554 -18.260 17.131 1.00 85.44 251 GLY A N 1
ATOM 1933 C CA . GLY A 1 251 ? 0.818 -17.889 18.528 1.00 85.44 251 GLY A CA 1
ATOM 1934 C C . GLY A 1 251 ? 0.653 -16.405 18.862 1.00 85.44 251 GLY A C 1
ATOM 1935 O O . GLY A 1 251 ? 0.855 -16.030 20.015 1.00 85.44 251 GLY A O 1
ATOM 1936 N N . LEU A 1 252 ? 0.238 -15.567 17.906 1.00 92.69 252 LEU A N 1
ATOM 1937 C CA . LEU A 1 252 ? -0.247 -14.225 18.223 1.00 92.69 252 LEU A CA 1
ATOM 1938 C C . LEU A 1 252 ? -1.640 -14.336 18.844 1.00 92.69 252 LEU A C 1
ATOM 1940 O O . LEU A 1 252 ? -2.523 -14.993 18.299 1.00 92.69 252 LEU A O 1
ATOM 1944 N N . ASN A 1 253 ? -1.834 -13.690 19.990 1.00 93.62 253 ASN A N 1
ATOM 1945 C CA . ASN A 1 253 ? -3.147 -13.551 20.603 1.00 93.62 253 ASN A CA 1
ATOM 1946 C C . ASN A 1 253 ? -3.650 -12.131 20.351 1.00 93.62 253 ASN A C 1
ATOM 1948 O O . ASN A 1 253 ? -3.201 -11.198 21.012 1.00 93.62 253 ASN A O 1
ATOM 1952 N N . LEU A 1 254 ? -4.563 -11.984 19.392 1.00 95.38 254 LEU A N 1
ATOM 1953 C CA . LEU A 1 254 ? -5.116 -10.692 18.988 1.00 95.38 254 LEU A CA 1
ATOM 1954 C C . LEU A 1 254 ? -6.589 -10.527 19.391 1.00 95.38 254 LEU A C 1
ATOM 1956 O O . LEU A 1 254 ? -7.279 -9.695 18.819 1.00 95.38 254 LEU A O 1
ATOM 1960 N N . ARG A 1 255 ? -7.085 -11.297 20.371 1.00 94.06 255 ARG A N 1
ATOM 1961 C CA . ARG A 1 255 ? -8.510 -11.307 20.776 1.00 94.06 255 ARG A CA 1
ATOM 1962 C C . ARG A 1 255 ? -9.084 -9.932 21.122 1.00 94.06 255 ARG A C 1
ATOM 1964 O O . ARG A 1 255 ? -10.244 -9.672 20.827 1.00 94.06 255 ARG A O 1
ATOM 1971 N N . ASP A 1 256 ? -8.264 -9.065 21.709 1.00 91.12 256 ASP A N 1
ATOM 1972 C CA . ASP A 1 256 ? -8.661 -7.715 22.125 1.00 91.12 256 ASP A CA 1
ATOM 1973 C C . ASP A 1 256 ? -8.280 -6.639 21.092 1.00 91.12 256 ASP A C 1
ATOM 1975 O O . ASP A 1 256 ? -8.403 -5.440 21.346 1.00 91.12 256 ASP A O 1
ATOM 1979 N N . VAL A 1 257 ? -7.808 -7.060 19.915 1.00 94.25 257 VAL A N 1
ATOM 1980 C CA . VAL A 1 257 ? -7.343 -6.177 18.847 1.00 94.25 257 VAL A CA 1
ATOM 1981 C C . VAL A 1 257 ? -8.424 -6.052 17.789 1.00 94.25 257 VAL A C 1
ATOM 1983 O O . VAL A 1 257 ? -8.894 -7.036 17.217 1.00 94.25 257 VAL A O 1
ATOM 1986 N N . LYS A 1 258 ? -8.794 -4.816 17.477 1.00 95.56 258 LYS A N 1
ATOM 1987 C CA . LYS A 1 258 ? -9.631 -4.491 16.327 1.00 95.56 258 LYS A CA 1
ATOM 1988 C C . LYS A 1 258 ? -8.755 -4.180 15.128 1.00 95.56 258 LYS A C 1
ATOM 1990 O O . LYS A 1 258 ? -7.683 -3.598 15.285 1.00 95.56 258 LYS A O 1
ATOM 1995 N N . PHE A 1 259 ? -9.211 -4.520 13.928 1.00 98.31 259 PHE A N 1
ATOM 1996 C CA . PHE A 1 259 ? -8.454 -4.185 12.730 1.00 98.31 259 PHE A CA 1
ATOM 1997 C C . PHE A 1 259 ? -9.285 -3.832 11.498 1.00 98.31 259 PHE A C 1
ATOM 1999 O O . PHE A 1 259 ? -10.479 -4.126 11.405 1.00 98.31 259 PHE A O 1
ATOM 2006 N N . SER A 1 260 ? -8.612 -3.197 10.540 1.00 98.69 260 SER A N 1
ATOM 2007 C CA . SER A 1 260 ? -9.067 -3.043 9.160 1.00 98.69 260 SER A CA 1
ATOM 2008 C C . SER A 1 260 ? -7.866 -2.976 8.213 1.00 98.69 260 SER A C 1
ATOM 2010 O O . SER A 1 260 ? -6.768 -2.584 8.620 1.00 98.69 260 SER A O 1
ATOM 2012 N N . VAL A 1 261 ? -8.064 -3.363 6.951 1.00 98.88 261 VAL A N 1
ATOM 2013 C CA . VAL A 1 261 ? -7.000 -3.446 5.943 1.00 98.88 261 VAL A CA 1
ATOM 2014 C C . VAL A 1 261 ? -7.359 -2.628 4.702 1.00 98.88 261 VAL A C 1
ATOM 2016 O O . VAL A 1 261 ? -8.439 -2.780 4.136 1.00 98.88 261 VAL A O 1
ATOM 2019 N N . LEU A 1 262 ? -6.424 -1.800 4.249 1.00 98.81 262 LEU A N 1
ATOM 2020 C CA . LEU A 1 262 ? -6.430 -1.171 2.935 1.00 98.81 262 LEU A CA 1
ATOM 2021 C C . LEU A 1 262 ? -5.371 -1.854 2.066 1.00 98.81 262 LEU A C 1
ATOM 2023 O O . LEU A 1 262 ? -4.168 -1.692 2.286 1.00 98.81 262 LEU A O 1
ATOM 2027 N N . ALA A 1 263 ? -5.816 -2.639 1.092 1.00 98.56 263 ALA A N 1
ATOM 2028 C CA . ALA A 1 263 ? -4.940 -3.391 0.206 1.00 98.56 263 ALA A CA 1
ATOM 2029 C C . ALA A 1 263 ? -4.762 -2.635 -1.111 1.00 98.56 263 ALA A C 1
ATOM 2031 O O . ALA A 1 263 ? -5.744 -2.292 -1.756 1.00 98.56 263 ALA A O 1
ATOM 2032 N N . LEU A 1 264 ? -3.524 -2.386 -1.529 1.00 98.12 264 LEU A N 1
ATOM 2033 C CA . LEU A 1 264 ? -3.212 -1.806 -2.831 1.00 98.12 264 LEU A CA 1
ATOM 2034 C C . LEU A 1 264 ? -2.718 -2.903 -3.772 1.00 98.12 264 LEU A C 1
ATOM 2036 O O . LEU A 1 264 ? -1.830 -3.686 -3.427 1.00 98.12 264 LEU A O 1
ATOM 2040 N N . GLY A 1 265 ? -3.245 -2.917 -4.986 1.00 94.81 265 GLY A N 1
ATOM 2041 C CA . GLY A 1 265 ? -2.864 -3.852 -6.028 1.00 94.81 265 GLY A CA 1
ATOM 2042 C C . GLY A 1 265 ? -3.165 -3.290 -7.407 1.00 94.81 265 GLY A C 1
ATOM 2043 O O . GLY A 1 265 ? -3.414 -2.099 -7.580 1.00 94.81 265 GLY A O 1
ATOM 2044 N N . ASN A 1 266 ? -3.112 -4.169 -8.398 1.00 92.44 266 ASN A N 1
ATOM 2045 C CA . ASN A 1 266 ? -3.477 -3.839 -9.762 1.00 92.44 266 ASN A CA 1
ATOM 2046 C C . ASN A 1 266 ? -4.216 -5.030 -10.381 1.00 92.44 266 ASN A C 1
ATOM 2048 O O . ASN A 1 266 ? -3.717 -6.156 -10.330 1.00 92.44 266 ASN A O 1
ATOM 2052 N N . THR A 1 267 ? -5.416 -4.792 -10.909 1.00 92.12 267 THR A N 1
ATOM 2053 C CA . THR A 1 267 ? -6.272 -5.849 -11.475 1.00 92.12 267 THR A CA 1
ATOM 2054 C C . THR A 1 267 ? -5.727 -6.444 -12.771 1.00 92.12 267 THR A C 1
ATOM 2056 O O . THR A 1 267 ? -6.187 -7.501 -13.193 1.00 92.12 267 THR A O 1
ATOM 2059 N N . THR A 1 268 ? -4.710 -5.827 -13.387 1.00 89.31 268 THR A N 1
ATOM 2060 C CA . THR A 1 268 ? -4.007 -6.407 -14.540 1.00 89.31 268 THR A CA 1
ATOM 2061 C C . THR A 1 268 ? -3.147 -7.620 -14.180 1.00 89.31 268 THR A C 1
ATOM 2063 O O . THR A 1 268 ? -2.615 -8.258 -15.083 1.00 89.31 268 THR A O 1
ATOM 2066 N N . PHE A 1 269 ? -2.961 -7.911 -12.889 1.00 88.88 269 PHE A N 1
ATOM 2067 C CA . PHE A 1 269 ? -2.224 -9.072 -12.394 1.00 88.88 269 PHE A CA 1
ATOM 2068 C C . PHE A 1 269 ? -3.186 -10.084 -11.768 1.00 88.88 269 PHE A C 1
ATOM 2070 O O . PHE A 1 269 ? -4.117 -9.707 -11.053 1.00 88.88 269 PHE A O 1
ATOM 2077 N N . ASP A 1 270 ? -2.908 -11.374 -11.964 1.00 88.75 270 ASP A N 1
ATOM 2078 C CA . ASP A 1 270 ? -3.764 -12.479 -11.505 1.00 88.75 270 ASP A CA 1
ATOM 2079 C C . ASP A 1 270 ? -3.990 -12.461 -9.986 1.00 88.75 270 ASP A C 1
ATOM 2081 O O . ASP A 1 270 ? -5.065 -12.790 -9.478 1.00 88.75 270 ASP A O 1
ATOM 2085 N N . HIS A 1 271 ? -2.983 -12.016 -9.238 1.00 92.25 271 HIS A N 1
ATOM 2086 C CA . HIS A 1 271 ? -3.006 -11.948 -7.784 1.00 92.25 271 HIS A CA 1
ATOM 2087 C C . HIS A 1 271 ? -3.309 -10.544 -7.247 1.00 92.25 271 HIS A C 1
ATOM 2089 O O . HIS A 1 271 ? -2.693 -10.088 -6.281 1.00 92.25 271 HIS A O 1
ATOM 2095 N N . PHE A 1 272 ? -4.309 -9.876 -7.833 1.00 95.19 272 PHE A N 1
ATOM 2096 C CA . PHE A 1 272 ? -4.825 -8.577 -7.385 1.00 95.19 272 PHE A CA 1
ATOM 2097 C C . PHE A 1 272 ? -4.965 -8.518 -5.855 1.00 95.19 272 PHE A C 1
ATOM 2099 O O . PHE A 1 272 ? -5.645 -9.370 -5.311 1.00 95.19 272 PHE A O 1
ATOM 2106 N N . CYS A 1 273 ? -4.341 -7.569 -5.150 1.00 96.62 273 CYS A N 1
ATOM 2107 C CA . CYS A 1 273 ? -4.433 -7.375 -3.686 1.00 96.62 273 CYS A CA 1
ATOM 2108 C C . CYS A 1 273 ? -4.160 -8.606 -2.786 1.00 96.62 273 CYS A C 1
ATOM 2110 O O . CYS A 1 273 ? -4.572 -8.609 -1.624 1.00 96.62 273 CYS A O 1
ATOM 2112 N N . LYS A 1 274 ? -3.481 -9.656 -3.275 1.00 97.94 274 LYS A N 1
ATOM 2113 C CA . LYS A 1 274 ? -3.271 -10.910 -2.522 1.00 97.94 274 LYS A CA 1
ATOM 2114 C C . LYS A 1 274 ? -2.643 -10.687 -1.142 1.00 97.94 274 LYS A C 1
ATOM 2116 O O . LYS A 1 274 ? -3.232 -11.139 -0.165 1.00 97.94 274 LYS A O 1
ATOM 2121 N N . CYS A 1 275 ? -1.562 -9.912 -1.051 1.00 97.56 275 CYS A N 1
ATOM 2122 C CA . CYS A 1 275 ? -0.882 -9.644 0.219 1.00 97.56 275 CYS A CA 1
ATOM 2123 C C . CYS A 1 275 ? -1.828 -9.031 1.273 1.00 97.56 275 CYS A C 1
ATOM 2125 O O . CYS A 1 275 ? -1.896 -9.492 2.413 1.00 97.56 275 CYS A O 1
ATOM 2127 N N . GLY A 1 276 ? -2.626 -8.028 0.888 1.00 98.19 276 GLY A N 1
ATOM 2128 C CA . GLY A 1 276 ? -3.590 -7.405 1.799 1.00 98.19 276 GLY A CA 1
ATOM 2129 C C . GLY A 1 276 ? -4.742 -8.333 2.194 1.00 98.19 276 GLY A C 1
ATOM 2130 O O . GLY A 1 276 ? -5.176 -8.318 3.346 1.00 98.19 276 GLY A O 1
ATOM 2131 N N . ARG A 1 277 ? -5.206 -9.196 1.280 1.00 98.44 277 ARG A N 1
ATOM 2132 C CA . ARG A 1 277 ? -6.197 -10.234 1.611 1.00 98.44 277 ARG A CA 1
ATOM 2133 C C . ARG A 1 277 ? -5.662 -11.246 2.617 1.00 98.44 277 ARG A C 1
ATOM 2135 O O . ARG A 1 277 ? -6.393 -11.658 3.510 1.00 98.44 277 ARG A O 1
ATOM 2142 N N . GLU A 1 278 ? -4.407 -11.646 2.475 1.00 98.38 278 GLU A N 1
ATOM 2143 C CA . GLU A 1 278 ? -3.779 -12.611 3.374 1.00 98.38 278 GLU A CA 1
ATOM 2144 C C . GLU A 1 278 ? -3.577 -12.038 4.774 1.00 98.38 278 GLU A C 1
ATOM 2146 O O . GLU A 1 278 ? -3.883 -12.725 5.746 1.00 98.38 278 GLU A O 1
ATOM 2151 N N . PHE A 1 279 ? -3.168 -10.769 4.897 1.00 98.44 279 PHE A N 1
ATOM 2152 C CA . PHE A 1 279 ? -3.155 -10.084 6.193 1.00 98.44 279 PHE A CA 1
ATOM 2153 C C . PHE A 1 279 ? -4.539 -10.054 6.836 1.00 98.44 279 PHE A C 1
ATOM 2155 O O . PHE A 1 279 ? -4.672 -10.350 8.020 1.00 98.44 279 PHE A O 1
ATOM 2162 N N . ASP A 1 280 ? -5.569 -9.715 6.065 1.00 98.62 280 ASP A N 1
ATOM 2163 C CA . ASP A 1 280 ? -6.936 -9.626 6.569 1.00 98.62 280 ASP A CA 1
ATOM 2164 C C . ASP A 1 280 ? -7.450 -10.969 7.116 1.00 98.62 280 ASP A C 1
ATOM 2166 O O . ASP A 1 280 ? -8.009 -11.015 8.210 1.00 98.62 280 ASP A O 1
ATOM 2170 N N . VAL A 1 281 ? -7.188 -12.070 6.404 1.00 98.31 281 VAL A N 1
ATOM 2171 C CA . VAL A 1 281 ? -7.522 -13.428 6.865 1.00 98.31 281 VAL A CA 1
ATOM 2172 C C . VAL A 1 281 ? -6.671 -13.834 8.071 1.00 98.31 281 VAL A C 1
ATOM 2174 O O . VAL A 1 281 ? -7.179 -14.428 9.021 1.00 98.31 281 VAL A O 1
ATOM 2177 N N . ALA A 1 282 ? -5.374 -13.526 8.057 1.00 98.00 282 ALA A N 1
ATOM 2178 C CA . ALA A 1 282 ? -4.460 -13.915 9.124 1.00 98.00 282 ALA A CA 1
ATOM 2179 C C . ALA A 1 282 ? -4.765 -13.208 10.450 1.00 98.00 282 ALA A C 1
ATOM 2181 O O . ALA A 1 282 ? -4.743 -13.852 11.497 1.00 98.00 282 ALA A O 1
ATOM 2182 N N . LEU A 1 283 ? -5.084 -11.911 10.424 1.00 98.06 283 LEU A N 1
ATOM 2183 C CA . LEU A 1 283 ? -5.438 -11.153 11.628 1.00 98.06 283 LEU A CA 1
ATOM 2184 C C . LEU A 1 283 ? -6.688 -11.729 12.300 1.00 98.06 283 LEU A C 1
ATOM 2186 O O . LEU A 1 283 ? -6.679 -11.971 13.507 1.00 98.06 283 LEU A O 1
ATOM 2190 N N . GLU A 1 284 ? -7.722 -12.034 11.514 1.00 97.69 284 GLU A N 1
ATOM 2191 C CA . GLU A 1 284 ? -8.934 -12.696 12.006 1.00 97.69 284 GLU A CA 1
ATOM 2192 C C . GLU A 1 284 ? -8.635 -14.101 12.552 1.00 97.69 284 GLU A C 1
ATOM 2194 O O . GLU A 1 284 ? -9.114 -14.467 13.626 1.00 97.69 284 GLU A O 1
ATOM 2199 N N . ARG A 1 285 ? -7.760 -14.867 11.883 1.00 97.44 285 ARG A N 1
ATOM 2200 C CA . ARG A 1 285 ? -7.305 -16.187 12.354 1.00 97.44 285 ARG A CA 1
ATOM 2201 C C . ARG A 1 285 ? -6.599 -16.124 13.715 1.00 97.44 285 ARG A C 1
ATOM 2203 O O . ARG A 1 285 ? -6.747 -17.049 14.511 1.00 97.44 285 ARG A O 1
ATOM 2210 N N . HIS A 1 286 ? -5.863 -15.050 14.003 1.00 97.31 286 HIS A N 1
ATOM 2211 C CA . HIS A 1 286 ? -5.222 -14.805 15.308 1.00 97.31 286 HIS A CA 1
ATOM 2212 C C . HIS A 1 286 ? -6.181 -14.226 16.368 1.00 97.31 286 HIS A C 1
ATOM 2214 O O . HIS A 1 286 ? -5.771 -13.945 17.497 1.00 97.31 286 HIS A O 1
ATOM 2220 N N . GLY A 1 287 ? -7.465 -14.074 16.031 1.00 97.00 287 GLY A N 1
ATOM 2221 C CA . GLY A 1 287 ? -8.530 -13.649 16.938 1.00 97.00 287 GLY A CA 1
ATOM 2222 C C . GLY A 1 287 ? -8.863 -12.159 16.894 1.00 97.00 287 GLY A C 1
ATOM 2223 O O . GLY A 1 287 ? -9.713 -11.734 17.671 1.00 97.00 287 GLY A O 1
ATOM 2224 N N . ALA A 1 288 ? -8.235 -11.375 16.015 1.00 97.38 288 ALA A N 1
ATOM 2225 C CA . ALA A 1 288 ? -8.559 -9.959 15.875 1.00 97.38 288 ALA A CA 1
ATOM 2226 C C . ALA A 1 288 ? -9.970 -9.765 15.302 1.00 97.38 288 ALA A C 1
ATOM 2228 O O . ALA A 1 288 ? -10.439 -10.547 14.475 1.00 97.38 288 ALA A O 1
ATOM 2229 N N . THR A 1 289 ? -10.641 -8.687 15.703 1.00 97.50 289 THR A N 1
ATOM 2230 C CA . THR A 1 289 ? -11.997 -8.367 15.237 1.00 97.50 289 THR A CA 1
ATOM 2231 C C . THR A 1 289 ? -11.959 -7.322 14.128 1.00 97.50 289 THR A C 1
ATOM 2233 O O . THR A 1 289 ? -11.505 -6.194 14.329 1.00 97.50 289 THR A O 1
ATOM 2236 N N . ARG A 1 290 ? -12.485 -7.658 12.950 1.00 97.88 290 ARG A N 1
ATOM 2237 C CA . ARG A 1 290 ? -12.609 -6.704 11.843 1.00 97.88 290 ARG A CA 1
ATOM 2238 C C . ARG A 1 290 ? -13.752 -5.725 12.108 1.00 97.88 290 ARG A C 1
ATOM 2240 O O . ARG A 1 290 ? -14.916 -6.099 12.001 1.00 97.88 290 ARG A O 1
ATOM 2247 N N . PHE A 1 291 ? -13.433 -4.472 12.424 1.00 96.56 291 PHE A N 1
ATOM 2248 C CA . PHE A 1 291 ? -14.450 -3.452 12.734 1.00 96.56 291 PHE A CA 1
ATOM 2249 C C . PHE A 1 291 ? -14.894 -2.643 11.505 1.00 96.56 291 PHE A C 1
ATOM 2251 O O . PHE A 1 291 ? -15.976 -2.060 11.499 1.00 96.56 291 PHE A O 1
ATOM 2258 N N . PHE A 1 292 ? -14.074 -2.624 10.452 1.00 98.12 292 PHE A N 1
ATOM 2259 C CA . PHE A 1 292 ? -14.416 -2.053 9.152 1.00 98.12 292 PHE A CA 1
ATOM 2260 C C . PHE A 1 292 ? -13.900 -2.976 8.038 1.00 98.12 292 PHE A C 1
ATOM 2262 O O . PHE A 1 292 ? -12.759 -3.444 8.140 1.00 98.12 292 PHE A O 1
ATOM 2269 N N . PRO A 1 293 ? -14.703 -3.277 6.996 1.00 98.12 293 PRO A N 1
ATOM 2270 C CA . PRO A 1 293 ? -14.316 -4.217 5.950 1.00 98.12 293 PRO A CA 1
ATOM 2271 C C . PRO A 1 293 ? -13.028 -3.798 5.241 1.00 98.12 293 PRO A C 1
ATOM 2273 O O . PRO A 1 293 ? -12.753 -2.610 5.059 1.00 98.12 293 PRO A O 1
ATOM 2276 N N . ARG A 1 294 ? -12.256 -4.797 4.803 1.00 98.62 294 ARG A N 1
ATOM 2277 C CA . ARG A 1 294 ? -11.114 -4.569 3.921 1.00 98.62 294 ARG A CA 1
ATOM 2278 C C . ARG A 1 294 ? -11.573 -3.899 2.631 1.00 98.62 294 ARG A C 1
ATOM 2280 O O . ARG A 1 294 ? -12.614 -4.259 2.080 1.00 98.62 294 ARG A O 1
ATOM 2287 N N . VAL A 1 295 ? -10.761 -2.975 2.132 1.00 98.69 295 VAL A N 1
ATOM 2288 C CA . VAL A 1 295 ? -10.950 -2.358 0.819 1.00 98.69 295 VAL A CA 1
ATOM 2289 C C . VAL A 1 295 ? -9.756 -2.691 -0.067 1.00 98.69 295 VAL A C 1
ATOM 2291 O O . VAL A 1 295 ? -8.610 -2.451 0.313 1.00 98.69 295 VAL A O 1
ATOM 2294 N N . ASP A 1 296 ? -10.048 -3.250 -1.240 1.00 98.31 296 ASP A N 1
ATOM 2295 C CA . ASP A 1 296 ? -9.061 -3.605 -2.257 1.00 98.31 296 ASP A CA 1
ATOM 2296 C C . ASP A 1 296 ? -9.019 -2.484 -3.314 1.00 98.31 296 ASP A C 1
ATOM 2298 O O . ASP A 1 296 ? -10.013 -2.197 -3.981 1.00 98.31 296 ASP A O 1
ATOM 2302 N N . CYS A 1 297 ? -7.869 -1.828 -3.444 1.00 96.81 297 CYS A N 1
ATOM 2303 C CA . CYS A 1 297 ? -7.631 -0.699 -4.334 1.00 96.81 297 CYS A CA 1
ATOM 2304 C C . CYS A 1 297 ? -6.855 -1.130 -5.582 1.00 96.81 297 CYS A C 1
ATOM 2306 O O . CYS A 1 297 ? -5.788 -1.734 -5.473 1.00 96.81 297 CYS A O 1
ATOM 2308 N N . ASP A 1 298 ? -7.361 -0.751 -6.753 1.00 95.38 298 ASP A N 1
ATOM 2309 C CA . ASP A 1 298 ? -6.641 -0.827 -8.031 1.00 95.38 298 ASP A CA 1
ATOM 2310 C C . ASP A 1 298 ? -5.718 0.400 -8.228 1.00 95.38 298 ASP A C 1
ATOM 2312 O O . ASP A 1 298 ? -5.550 1.208 -7.312 1.00 95.38 298 ASP A O 1
ATOM 2316 N N . VAL A 1 299 ? -5.140 0.577 -9.422 1.00 89.38 299 VAL A N 1
ATOM 2317 C CA . VAL A 1 299 ? -4.249 1.700 -9.772 1.00 89.38 299 VAL A CA 1
ATOM 2318 C C . VAL A 1 299 ? -4.883 3.064 -9.465 1.00 89.38 299 VAL A C 1
ATOM 2320 O O . VAL A 1 299 ? -4.210 3.935 -8.913 1.00 89.38 299 VAL A O 1
ATOM 2323 N N . ASP A 1 300 ? -6.176 3.240 -9.754 1.00 91.56 300 ASP A N 1
ATOM 2324 C CA . ASP A 1 300 ? -6.964 4.415 -9.348 1.00 91.56 300 ASP A CA 1
ATOM 2325 C C . ASP A 1 300 ? -7.487 4.251 -7.907 1.00 91.56 300 ASP A C 1
ATOM 2327 O O . ASP A 1 300 ? -8.681 4.091 -7.639 1.00 91.56 300 ASP A O 1
ATOM 2331 N N . PHE A 1 301 ? -6.566 4.281 -6.943 1.00 93.44 301 PHE A N 1
ATOM 2332 C CA . PHE A 1 301 ? -6.866 3.995 -5.536 1.00 93.44 301 PHE A CA 1
ATOM 2333 C C . PHE A 1 301 ? -7.529 5.150 -4.768 1.00 93.44 301 PHE A C 1
ATOM 2335 O O . PHE A 1 301 ? -7.971 4.941 -3.641 1.00 93.44 301 PHE A O 1
ATOM 2342 N N . ASP A 1 302 ? -7.603 6.366 -5.315 1.00 93.19 302 ASP A N 1
ATOM 2343 C CA . ASP A 1 302 ? -8.011 7.558 -4.551 1.00 93.19 302 ASP A CA 1
ATOM 2344 C C . ASP A 1 302 ? -9.430 7.451 -3.960 1.00 93.19 302 ASP A C 1
ATOM 2346 O O . ASP A 1 302 ? -9.632 7.703 -2.770 1.00 93.19 302 ASP A O 1
ATOM 2350 N N . ALA A 1 303 ? -10.417 7.061 -4.771 1.00 95.00 303 ALA A N 1
ATOM 2351 C CA . ALA A 1 303 ? -11.803 6.906 -4.327 1.00 95.00 303 ALA A CA 1
ATOM 2352 C C . ALA A 1 303 ? -11.997 5.749 -3.322 1.00 95.00 303 ALA A C 1
ATOM 2354 O O . ALA A 1 303 ? -12.564 6.002 -2.254 1.00 95.00 303 ALA A O 1
ATOM 2355 N N . PRO A 1 304 ? -11.525 4.511 -3.587 1.00 96.88 304 PRO A N 1
ATOM 2356 C CA . PRO A 1 304 ? -11.651 3.424 -2.616 1.00 96.88 304 PRO A CA 1
ATOM 2357 C C . PRO A 1 304 ? -10.853 3.690 -1.330 1.00 96.88 304 PRO A C 1
ATOM 2359 O O . PRO A 1 304 ? -11.350 3.413 -0.239 1.00 96.88 304 PRO A O 1
ATOM 2362 N N . ALA A 1 305 ? -9.675 4.316 -1.415 1.00 97.69 305 ALA A N 1
ATOM 2363 C CA . ALA A 1 305 ? -8.921 4.705 -0.227 1.00 97.69 305 ALA A CA 1
ATOM 2364 C C . ALA A 1 305 ? -9.660 5.759 0.607 1.00 97.69 305 ALA A C 1
ATOM 2366 O O . ALA A 1 305 ? -9.704 5.643 1.830 1.00 97.69 305 ALA A O 1
ATOM 2367 N N . LYS A 1 306 ? -10.281 6.761 -0.030 1.00 97.38 306 LYS A N 1
ATOM 2368 C CA . LYS A 1 306 ? -11.110 7.750 0.673 1.00 97.38 306 LYS A CA 1
ATOM 2369 C C . LYS A 1 306 ? -12.290 7.086 1.386 1.00 97.38 306 LYS A C 1
ATOM 2371 O O . LYS A 1 306 ? -12.506 7.360 2.563 1.00 97.38 306 LYS A O 1
ATOM 2376 N N . TYR A 1 307 ? -12.996 6.185 0.702 1.00 97.94 307 TYR A N 1
ATOM 2377 C CA . TYR A 1 307 ? -14.089 5.409 1.292 1.00 97.94 307 TYR A CA 1
ATOM 2378 C C . TYR A 1 307 ? -13.633 4.636 2.537 1.00 97.94 307 TYR A C 1
ATOM 2380 O O . TYR A 1 307 ? -14.308 4.664 3.567 1.00 97.94 307 TYR A O 1
ATOM 2388 N N . TRP A 1 308 ? -12.466 3.992 2.468 1.00 98.69 308 TRP A N 1
ATOM 2389 C CA . TRP A 1 308 ? -11.900 3.282 3.609 1.00 98.69 308 TRP A CA 1
ATOM 2390 C C . TRP A 1 308 ? -11.546 4.225 4.767 1.00 98.69 308 TRP A C 1
ATOM 2392 O O . TRP A 1 308 ? -11.938 3.957 5.899 1.00 98.69 308 TRP A O 1
ATOM 2402 N N . ILE A 1 309 ? -10.876 5.352 4.498 1.00 98.12 309 ILE A N 1
ATOM 2403 C CA . ILE A 1 309 ? -10.502 6.341 5.526 1.00 98.12 309 ILE A CA 1
ATOM 2404 C C . ILE A 1 309 ? -11.745 6.862 6.260 1.00 98.12 309 ILE A C 1
ATOM 2406 O O . ILE A 1 309 ? -11.791 6.846 7.491 1.00 98.12 309 ILE A O 1
ATOM 2410 N N . GLU A 1 310 ? -12.760 7.307 5.516 1.00 97.50 310 GLU A N 1
ATOM 2411 C CA . GLU A 1 310 ? -13.999 7.850 6.086 1.00 97.50 310 GLU A CA 1
ATOM 2412 C C . GLU A 1 310 ? -14.777 6.785 6.866 1.00 97.50 310 GLU A C 1
ATOM 2414 O O . GLU A 1 310 ? -15.281 7.046 7.960 1.00 97.50 310 GLU A O 1
ATOM 2419 N N . GLY A 1 311 ? -14.842 5.563 6.335 1.00 97.38 311 GLY A N 1
ATOM 2420 C CA . GLY A 1 311 ? -15.548 4.454 6.962 1.00 97.38 311 GLY A CA 1
ATOM 2421 C C . GLY A 1 311 ? -14.888 3.952 8.248 1.00 97.38 311 GLY A C 1
ATOM 2422 O O . GLY A 1 311 ? -15.581 3.718 9.246 1.00 97.38 311 GLY A O 1
ATOM 2423 N N . VAL A 1 312 ? -13.557 3.842 8.263 1.00 97.44 312 VAL A N 1
ATOM 2424 C CA . VAL A 1 312 ? -12.779 3.529 9.469 1.00 97.44 312 VAL A CA 1
ATOM 2425 C C . VAL A 1 312 ? -12.983 4.616 10.519 1.00 97.44 312 VAL A C 1
ATOM 2427 O O . VAL A 1 312 ? -13.323 4.304 11.662 1.00 97.44 312 VAL A O 1
ATOM 2430 N N . LEU A 1 313 ? -12.838 5.887 10.132 1.00 95.19 313 LEU A N 1
ATOM 2431 C CA . LEU A 1 313 ? -12.982 7.014 11.047 1.00 95.19 313 LEU A CA 1
ATOM 2432 C C . LEU A 1 313 ? -14.376 7.059 11.681 1.00 95.19 313 LEU A C 1
ATOM 2434 O O . LEU A 1 313 ? -14.499 7.119 12.904 1.00 95.19 313 LEU A O 1
ATOM 2438 N N . GLY A 1 314 ? -15.425 6.954 10.863 1.00 94.62 314 GLY A N 1
ATOM 2439 C CA . GLY A 1 314 ? -16.804 6.946 11.345 1.00 94.62 314 GLY A CA 1
ATOM 2440 C C . GLY A 1 314 ? -17.124 5.738 12.232 1.00 94.62 314 GLY A C 1
ATOM 2441 O O . GLY A 1 314 ? -17.956 5.830 13.134 1.00 94.62 314 GLY A O 1
ATOM 2442 N N . SER A 1 315 ? -16.461 4.599 12.022 1.00 94.50 315 SER A N 1
ATOM 2443 C CA . SER A 1 315 ? -16.634 3.420 12.878 1.00 94.50 315 SER A CA 1
ATOM 2444 C C . SER A 1 315 ? -15.986 3.619 14.248 1.00 94.50 315 SER A C 1
ATOM 2446 O O . SER A 1 315 ? -16.655 3.401 15.254 1.00 94.50 315 SER A O 1
ATOM 2448 N N . LEU A 1 316 ? -14.758 4.143 14.300 1.00 91.38 316 LEU A N 1
ATOM 2449 C CA . LEU A 1 316 ? -14.077 4.456 15.563 1.00 91.38 316 LEU A CA 1
ATOM 2450 C C . LEU A 1 316 ? -14.795 5.555 16.357 1.00 91.38 316 LEU A C 1
ATOM 2452 O O . LEU A 1 316 ? -14.936 5.454 17.573 1.00 91.38 316 LEU A O 1
ATOM 2456 N N . GLN A 1 317 ? -15.299 6.592 15.684 1.00 89.12 317 GLN A N 1
ATOM 2457 C CA . GLN A 1 317 ? -16.056 7.657 16.345 1.00 89.12 317 GLN A CA 1
ATOM 2458 C C . GLN A 1 317 ? -17.351 7.133 16.971 1.00 89.12 317 GLN A C 1
ATOM 2460 O O . GLN A 1 317 ? -17.635 7.452 18.122 1.00 89.12 317 GLN A O 1
ATOM 2465 N N . ARG A 1 318 ? -18.124 6.300 16.258 1.00 88.38 318 ARG A N 1
ATOM 2466 C CA . ARG A 1 318 ? -19.360 5.709 16.804 1.00 88.38 318 ARG A CA 1
ATOM 2467 C C . ARG A 1 318 ? -19.106 4.882 18.059 1.00 88.38 318 ARG A C 1
ATOM 2469 O O . ARG A 1 318 ? -19.899 4.953 18.993 1.00 88.38 318 ARG A O 1
ATOM 2476 N N . GLU A 1 319 ? -18.008 4.136 18.093 1.00 80.69 319 GLU A N 1
ATOM 2477 C CA . GLU A 1 319 ? -17.614 3.386 19.286 1.00 80.69 319 GLU A CA 1
ATOM 2478 C C . GLU A 1 319 ? -17.232 4.311 20.446 1.00 80.69 319 GLU A C 1
ATOM 2480 O O . GLU A 1 319 ? -17.687 4.090 21.566 1.00 80.69 319 GLU A O 1
ATOM 2485 N N . ASN A 1 320 ? -16.473 5.379 20.181 1.00 74.19 320 ASN A N 1
ATOM 2486 C CA . ASN A 1 320 ? -16.080 6.341 21.212 1.00 74.19 320 ASN A CA 1
ATOM 2487 C C . ASN A 1 320 ? -17.296 7.080 21.806 1.00 74.19 320 ASN A C 1
ATOM 2489 O O . ASN A 1 320 ? -17.408 7.231 23.020 1.00 74.19 320 ASN A O 1
ATOM 2493 N N . TYR A 1 321 ? -18.266 7.471 20.970 1.00 60.59 321 TYR A N 1
ATOM 2494 C CA . TYR A 1 321 ? -19.520 8.068 21.445 1.00 60.59 321 TYR A CA 1
ATOM 2495 C C . TYR A 1 321 ? -20.382 7.071 22.238 1.00 60.59 321 TYR A C 1
ATOM 2497 O O . TYR A 1 321 ? -20.991 7.460 23.235 1.00 60.59 321 TYR A O 1
ATOM 2505 N N . GLY A 1 322 ? -20.404 5.793 21.844 1.00 52.19 322 GLY A N 1
ATOM 2506 C CA . GLY A 1 322 ? -21.138 4.728 22.539 1.00 52.19 322 GLY A CA 1
ATOM 2507 C C . GLY A 1 322 ? -20.525 4.282 23.873 1.00 52.19 322 GLY A C 1
ATOM 2508 O O . GLY A 1 322 ? -21.215 3.645 24.665 1.00 52.19 322 GLY A O 1
ATOM 2509 N N . ALA A 1 323 ? -19.260 4.625 24.137 1.00 53.66 323 ALA A N 1
ATOM 2510 C CA . ALA A 1 323 ? -18.552 4.324 25.383 1.00 53.66 323 ALA A CA 1
ATOM 2511 C C . ALA A 1 323 ? -18.724 5.400 26.474 1.00 53.66 323 ALA A C 1
ATOM 2513 O O . ALA A 1 323 ? -18.256 5.210 27.598 1.00 53.66 323 ALA A O 1
ATOM 2514 N N . THR A 1 324 ? -19.410 6.513 26.183 1.00 41.12 324 THR A N 1
ATOM 2515 C CA . THR A 1 324 ? -19.753 7.509 27.211 1.00 41.12 324 THR A CA 1
ATOM 2516 C C . THR A 1 324 ? -20.743 6.867 28.194 1.00 41.12 324 THR A C 1
ATOM 2518 O O . THR A 1 324 ? -21.828 6.471 27.757 1.00 41.12 324 THR A O 1
ATOM 2521 N N . PRO A 1 325 ? -20.429 6.732 29.499 1.00 42.00 325 PRO A N 1
ATOM 2522 C CA . PRO A 1 325 ? -21.345 6.110 30.446 1.00 42.00 325 PRO A CA 1
ATOM 2523 C C . PRO A 1 325 ? -22.640 6.919 30.492 1.00 42.00 325 PRO A C 1
ATOM 2525 O O . PRO A 1 325 ? -22.608 8.130 30.720 1.00 42.00 325 PRO A O 1
ATOM 2528 N N . ALA A 1 326 ? -23.777 6.255 30.278 1.00 40.16 326 ALA A N 1
ATOM 2529 C CA . ALA A 1 326 ? -25.069 6.811 30.653 1.00 40.16 326 ALA A CA 1
ATOM 2530 C C . ALA A 1 326 ? -24.977 7.204 32.135 1.00 40.16 326 ALA A C 1
ATOM 2532 O O . ALA A 1 326 ? -24.691 6.356 32.980 1.00 40.16 326 ALA A O 1
ATOM 2533 N N . GLY A 1 327 ? -25.101 8.505 32.400 1.00 38.91 327 GLY A N 1
ATOM 2534 C CA . GLY A 1 327 ? -24.808 9.104 33.696 1.00 38.91 327 GLY A CA 1
ATOM 2535 C C . GLY A 1 327 ? -25.531 8.424 34.856 1.00 38.91 327 GLY A C 1
ATOM 2536 O O . GLY A 1 327 ? -26.691 8.022 34.734 1.00 38.91 327 GLY A O 1
ATOM 2537 N N . ILE A 1 328 ? -24.814 8.331 35.976 1.00 34.28 328 ILE A N 1
ATOM 2538 C CA . ILE A 1 328 ? -25.376 8.208 37.324 1.00 34.28 328 ILE A CA 1
ATOM 2539 C C . ILE A 1 328 ? -25.303 9.595 37.952 1.00 34.28 328 ILE A C 1
ATOM 2541 O O . ILE A 1 328 ? -24.224 10.219 37.822 1.00 34.28 328 ILE A O 1
#

Mean predicted aligned error: 19.27 Å

pLDDT: mean 76.56, std 21.85, range [27.14, 98.88]

Solvent-accessible surface area (backbone atoms only — not comparable to full-atom values): 18533 Å² total; per-residue (Å²): 95,77,48,80,50,98,49,98,86,43,60,32,40,35,44,42,72,54,96,82,42,93,44,100,74,45,50,22,44,40,30,26,36,74,88,78,68,44,81,77,43,82,46,49,47,89,78,50,51,69,72,58,54,51,57,58,45,48,58,29,56,71,64,6,61,67,59,42,73,65,28,37,50,51,46,52,53,54,54,54,50,51,54,51,53,55,48,52,56,48,51,53,54,49,50,56,54,53,49,58,50,50,55,49,54,51,49,54,50,53,53,56,58,56,71,70,63,77,77,83,85,78,87,84,92,81,89,80,91,78,63,68,72,60,58,54,51,55,50,51,56,54,50,54,59,54,57,65,68,68,80,66,84,67,97,83,73,94,68,77,78,73,70,81,77,82,78,76,81,70,79,52,74,36,38,38,32,38,22,26,50,87,88,45,65,25,46,55,51,44,53,50,46,35,50,56,38,41,74,71,72,42,49,54,46,79,45,55,31,64,81,48,61,69,69,62,60,62,47,29,35,32,42,37,40,21,23,33,33,35,93,92,20,38,49,27,78,66,23,36,68,36,47,45,54,49,53,73,42,80,88,62,70,23,65,76,17,32,32,38,33,41,12,32,22,40,77,94,40,97,41,46,21,35,32,28,53,45,47,53,54,27,44,44,73,34,40,24,41,74,76,35,81,68,40,78,21,43,83,80,30,66,65,55,49,48,53,47,48,53,48,44,50,54,47,55,49,52,51,58,64,68,66,56,74,81,81,130

Sequence (328 aa):
MMRLPPRDDGPVRVLIQEPQAPHIFARSQLVLSRFTAEIIKWEPYAAASLGRKLRIWVRGLHTGEALGFAGQTVAGLASLGGCFLVWTGFAMAWRRFRYRKRDADDATTVEYVSAQVEIKPAVIQSAPQINETSKERAKIEMEQANSSAINGYSHNGHEDARAGWNAAPYDGDSVLILYGTVTGNAESLAIKMAASLRHAGFTARVRDMAHCQPHVLTQTNCVLMVVSTYGDGEPPEDTAPFWEAVVHGNGLNLRDVKFSVLALGNTTFDHFCKCGREFDVALERHGATRFFPRVDCDVDFDAPAKYWIEGVLGSLQRENYGATPAGI

Nearest PDB structures (foldseek):
  6efv-assembly1_A  TM=9.599E-01  e=1.798E-11  Escherichia coli
  1ykg-assembly1_A  TM=9.458E-01  e=1.402E-11  Escherichia coli
  5v57-assembly1_A  TM=8.391E-01  e=2.031E-10  Homo sapiens
  7k15-assembly1_A  TM=7.536E-01  e=1.022E-09  Homo sapiens
  7ddz-assembly1_A  TM=6.249E-01  e=3.781E-10  Enterobacteria phage RB59